Protein AF-A0A954AKR2-F1 (afdb_monomer_lite)

Foldseek 3Di:
DDDLDFAEQDAAWAFQPQFQQAAAQQDRGWGWDFDDDLSQWIFTRQANPPDGDDIDHDFKDKGWRWYHHVVRHIDTWIKIWGDDPSTIIIFGSDWDWDDDPNWIKIKAPRNRNNFRFPALRIWIDTHDARYTYGAAQWDQDVQFIWGWDADRNRPDIDTDGDDAFKEKEFEAEDDPWFWCWWWKAAPVSRHIDIDRHGDMHIDHFGWIATAGGWTDDPPWIWIKHRAPAGTWTGDGHYYTYDYWADDKDKDWDWDQDPNDIDTDLDIWIATPRRITTPPGDDPPCQDKDFDDDPVDPDTPDIDGRDDD

Structure (mmCIF, N/CA/C/O backbone):
data_AF-A0A954AKR2-F1
#
_entry.id   AF-A0A954AKR2-F1
#
loop_
_atom_site.group_PDB
_atom_site.id
_atom_site.type_symbol
_atom_site.label_atom_id
_atom_site.label_alt_id
_atom_site.label_comp_id
_atom_site.label_asym_id
_atom_site.label_entity_id
_atom_site.label_seq_id
_atom_site.pdbx_PDB_ins_code
_atom_site.Cartn_x
_atom_site.Cartn_y
_atom_site.Cartn_z
_atom_site.occupancy
_atom_site.B_iso_or_equiv
_atom_site.auth_seq_id
_atom_site.auth_comp_id
_atom_site.auth_asym_id
_atom_site.auth_atom_id
_atom_site.pdbx_PDB_model_num
ATOM 1 N N . MET A 1 1 ? 23.831 -2.658 0.446 1.00 40.12 1 MET A N 1
ATOM 2 C CA . MET A 1 1 ? 22.513 -2.607 -0.227 1.00 40.12 1 MET A CA 1
ATOM 3 C C . MET A 1 1 ? 21.475 -2.197 0.799 1.00 40.12 1 MET A C 1
ATOM 5 O O . MET A 1 1 ? 21.464 -2.781 1.878 1.00 40.12 1 MET A O 1
ATOM 9 N N . SER A 1 2 ? 20.689 -1.153 0.524 1.00 39.50 2 SER A N 1
ATOM 10 C CA . SER A 1 2 ? 19.657 -0.668 1.444 1.00 39.50 2 SER A CA 1
ATOM 11 C C . SER A 1 2 ? 18.583 -1.737 1.602 1.00 39.50 2 SER A C 1
ATOM 13 O O . SER A 1 2 ? 17.881 -2.072 0.653 1.00 39.50 2 SER A O 1
ATOM 15 N N . ARG A 1 3 ? 18.482 -2.293 2.807 1.00 63.72 3 ARG A N 1
ATOM 16 C CA . ARG A 1 3 ? 17.359 -3.129 3.226 1.00 63.72 3 ARG A CA 1
ATOM 17 C C . ARG A 1 3 ? 16.075 -2.358 2.919 1.00 63.72 3 ARG A C 1
ATOM 19 O O . ARG A 1 3 ? 15.964 -1.220 3.375 1.00 63.72 3 ARG A O 1
ATOM 26 N N . TRP A 1 4 ? 15.151 -2.951 2.161 1.00 80.44 4 TRP A N 1
ATOM 27 C CA . TRP A 1 4 ? 13.795 -2.418 2.029 1.00 80.44 4 TRP A CA 1
ATOM 28 C C . TRP A 1 4 ? 13.267 -2.123 3.436 1.00 80.44 4 TRP A C 1
ATOM 30 O O . TRP A 1 4 ? 13.210 -3.016 4.283 1.00 80.44 4 TRP A O 1
ATOM 40 N N . ASN A 1 5 ? 13.023 -0.849 3.724 1.00 85.88 5 ASN A N 1
ATOM 41 C CA . ASN A 1 5 ? 12.740 -0.352 5.071 1.00 85.88 5 ASN A CA 1
ATOM 42 C C . ASN A 1 5 ? 11.525 0.583 5.103 1.00 85.88 5 ASN A C 1
ATOM 44 O O . ASN A 1 5 ? 11.326 1.290 6.098 1.00 85.88 5 ASN A O 1
ATOM 48 N N . LEU A 1 6 ? 10.749 0.586 4.019 1.00 91.44 6 LEU A N 1
ATOM 49 C CA . LEU A 1 6 ? 9.509 1.332 3.896 1.00 91.44 6 LEU A CA 1
ATOM 50 C C . LEU A 1 6 ? 8.370 0.524 4.514 1.00 91.44 6 LEU A C 1
ATOM 52 O O . LEU A 1 6 ? 8.293 -0.693 4.337 1.00 91.44 6 LEU A O 1
ATOM 56 N N . ALA A 1 7 ? 7.496 1.207 5.245 1.00 92.38 7 ALA A N 1
ATOM 57 C CA . ALA A 1 7 ? 6.227 0.648 5.679 1.00 92.38 7 ALA A CA 1
ATOM 58 C C . ALA A 1 7 ? 5.188 0.941 4.600 1.00 92.38 7 ALA A C 1
ATOM 60 O O . ALA A 1 7 ? 4.943 2.100 4.284 1.00 92.38 7 ALA A O 1
ATOM 61 N N . THR A 1 8 ? 4.595 -0.101 4.040 1.00 94.31 8 THR A N 1
ATOM 62 C CA . THR A 1 8 ? 3.543 -0.014 3.024 1.00 94.31 8 THR A CA 1
ATOM 63 C C . THR A 1 8 ? 2.203 -0.454 3.620 1.00 94.31 8 THR A C 1
ATOM 65 O O . THR A 1 8 ? 2.199 -1.258 4.565 1.00 94.31 8 THR A O 1
ATOM 68 N N . PRO A 1 9 ? 1.066 0.040 3.092 1.00 90.94 9 PRO A N 1
ATOM 69 C CA . PRO A 1 9 ? -0.260 -0.287 3.623 1.00 90.94 9 PRO A CA 1
ATOM 70 C C . PRO A 1 9 ? -0.589 -1.775 3.467 1.00 90.94 9 PRO A C 1
ATOM 72 O O . PRO A 1 9 ? -1.219 -2.370 4.335 1.00 90.94 9 PRO A O 1
ATOM 75 N N . THR A 1 10 ? -0.084 -2.386 2.401 1.00 93.38 10 THR A N 1
ATOM 76 C CA . THR A 1 10 ? -0.075 -3.827 2.167 1.00 93.38 10 THR A CA 1
ATOM 77 C C . THR A 1 10 ? 1.302 -4.248 1.668 1.00 93.38 10 THR A C 1
ATOM 79 O O . THR A 1 10 ? 2.127 -3.406 1.304 1.00 93.38 10 THR A O 1
ATOM 82 N N . GLU A 1 11 ? 1.578 -5.541 1.664 1.00 90.69 11 GLU A N 1
ATOM 83 C CA . GLU A 1 11 ? 2.760 -6.100 1.025 1.00 90.69 11 GLU A CA 1
ATOM 84 C C . GLU A 1 11 ? 2.330 -7.226 0.099 1.00 90.69 11 GLU A C 1
ATOM 86 O O . GLU A 1 11 ? 1.771 -8.227 0.537 1.00 90.69 11 GLU A O 1
ATOM 91 N N . VAL A 1 12 ? 2.571 -7.029 -1.195 1.00 93.19 12 VAL A N 1
ATOM 92 C CA . VAL A 1 12 ? 2.196 -7.985 -2.231 1.00 93.19 12 VAL A CA 1
ATOM 93 C C . VAL A 1 12 ? 3.433 -8.775 -2.620 1.00 93.19 12 VAL A C 1
ATOM 95 O O . VAL A 1 12 ? 4.471 -8.209 -2.964 1.00 93.19 12 VAL A O 1
ATOM 98 N N . TRP A 1 13 ? 3.313 -10.095 -2.524 1.00 94.62 13 TRP A N 1
ATOM 99 C CA . TRP A 1 13 ? 4.284 -11.042 -3.046 1.00 94.62 13 TRP A CA 1
ATOM 100 C C . TRP A 1 13 ? 3.612 -11.834 -4.159 1.00 94.62 13 TRP A C 1
ATOM 102 O O . TRP A 1 13 ? 2.590 -12.481 -3.940 1.00 94.62 13 TRP A O 1
ATOM 112 N N . SER A 1 14 ? 4.190 -11.767 -5.349 1.00 95.75 14 SER A N 1
ATOM 113 C CA . SER A 1 14 ? 3.673 -12.405 -6.553 1.00 95.75 14 SER A CA 1
ATOM 114 C C . SER A 1 14 ? 4.488 -13.653 -6.855 1.00 95.75 14 SER A C 1
ATOM 116 O O . SER A 1 14 ? 5.718 -13.638 -6.776 1.00 95.75 14 SER A O 1
ATOM 118 N N . LYS A 1 15 ? 3.825 -14.756 -7.211 1.00 95.06 15 LYS A N 1
ATOM 119 C CA . LYS A 1 15 ? 4.520 -15.974 -7.643 1.00 95.06 15 LYS A CA 1
ATOM 120 C C . LYS A 1 15 ? 5.333 -15.684 -8.904 1.00 95.06 15 LYS A C 1
ATOM 122 O O . LYS A 1 15 ? 4.845 -15.036 -9.828 1.00 95.06 15 LYS A O 1
ATOM 127 N N . VAL A 1 16 ? 6.554 -16.208 -8.973 1.00 94.19 16 VAL A N 1
ATOM 128 C CA . VAL A 1 16 ? 7.363 -16.144 -10.194 1.00 94.19 16 VAL A CA 1
ATOM 129 C C . VAL A 1 16 ? 6.733 -17.057 -11.253 1.00 94.19 16 VAL A C 1
ATOM 131 O O . VAL A 1 16 ? 6.897 -18.275 -11.227 1.00 94.19 16 VAL A O 1
ATOM 134 N N . GLY A 1 17 ? 5.965 -16.460 -12.167 1.00 86.50 17 GLY A N 1
ATOM 135 C CA . GLY A 1 17 ? 5.209 -17.131 -13.232 1.00 86.50 17 GLY A CA 1
ATOM 136 C C . GLY A 1 17 ? 5.903 -17.097 -14.597 1.00 86.50 17 GLY A C 1
ATOM 137 O O . GLY A 1 17 ? 5.254 -16.824 -15.603 1.00 86.50 17 GLY A O 1
ATOM 138 N N . GLY A 1 18 ? 7.222 -17.308 -14.632 1.00 87.19 18 GLY A N 1
ATOM 139 C CA . GLY A 1 18 ? 8.041 -17.242 -15.852 1.00 87.19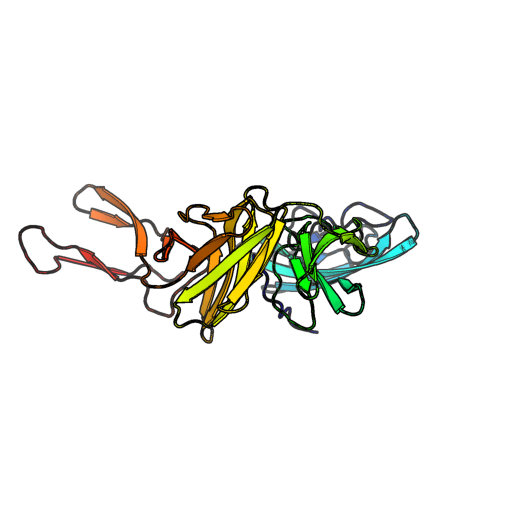 18 GLY A CA 1
ATOM 140 C C . GLY A 1 18 ? 8.701 -15.883 -16.115 1.00 87.19 18 GLY A C 1
ATOM 141 O O . GLY A 1 18 ? 9.485 -15.757 -17.052 1.00 87.19 18 GLY A O 1
ATOM 142 N N . GLY A 1 19 ? 8.426 -14.869 -15.294 1.00 93.75 19 GLY A N 1
ATOM 143 C CA . GLY A 1 19 ? 9.109 -13.581 -15.366 1.00 93.75 19 GLY A CA 1
ATOM 144 C C . GLY A 1 19 ? 8.522 -12.522 -14.443 1.00 93.75 19 GLY A C 1
ATOM 145 O O . GLY A 1 19 ? 7.499 -12.747 -13.796 1.00 93.75 19 GLY A O 1
ATOM 146 N N . ILE A 1 20 ? 9.193 -11.375 -14.401 1.00 96.25 20 ILE A N 1
ATOM 147 C CA . ILE A 1 20 ? 8.774 -10.166 -13.692 1.00 96.25 20 ILE A CA 1
ATOM 148 C C . ILE A 1 20 ? 8.175 -9.211 -14.729 1.00 96.25 20 ILE A C 1
ATOM 150 O O . ILE A 1 20 ? 8.905 -8.829 -15.646 1.00 96.25 20 ILE A O 1
ATOM 154 N N . PRO A 1 21 ? 6.888 -8.837 -14.631 1.00 94.88 21 PRO A N 1
ATOM 155 C CA . PRO A 1 21 ? 6.138 -8.165 -15.692 1.00 94.88 21 PRO A CA 1
ATOM 156 C C . PRO A 1 21 ? 6.439 -6.661 -15.759 1.00 94.88 21 PRO A C 1
ATOM 158 O O . PRO A 1 21 ? 5.534 -5.844 -15.709 1.00 94.88 21 PRO A O 1
ATOM 161 N N . VAL A 1 22 ? 7.715 -6.286 -15.837 1.00 93.81 22 VAL A N 1
ATOM 162 C CA . VAL A 1 22 ? 8.147 -4.897 -16.022 1.00 93.81 22 VAL A CA 1
ATOM 163 C C . VAL A 1 22 ? 8.437 -4.684 -17.509 1.00 93.81 22 VAL A C 1
ATOM 165 O O . VAL A 1 22 ? 9.369 -5.311 -18.016 1.00 93.81 22 VAL A O 1
ATOM 168 N N . PRO A 1 23 ? 7.695 -3.812 -18.218 1.00 92.62 23 PRO A N 1
ATOM 169 C CA . PRO A 1 23 ? 7.919 -3.566 -19.640 1.00 92.62 23 PRO A CA 1
ATOM 170 C C . PRO A 1 23 ? 9.290 -2.945 -19.943 1.00 92.62 23 PRO A C 1
ATOM 172 O O . PRO A 1 23 ? 9.766 -2.062 -19.228 1.00 92.62 23 PRO A O 1
ATOM 175 N N . HIS A 1 24 ? 9.899 -3.362 -21.052 1.00 93.19 24 HIS A N 1
ATOM 176 C CA . HIS A 1 24 ? 11.167 -2.834 -21.560 1.00 93.19 24 HIS A CA 1
ATOM 177 C C . HIS A 1 24 ? 11.206 -2.866 -23.104 1.00 93.19 24 HIS A C 1
ATOM 179 O O . HIS A 1 24 ? 10.238 -3.213 -23.778 1.00 93.19 24 HIS A O 1
ATOM 185 N N . GLU A 1 25 ? 12.317 -2.439 -23.698 1.00 93.19 25 GLU A N 1
ATOM 186 C CA . GLU A 1 25 ? 12.515 -2.284 -25.144 1.00 93.19 25 GLU A CA 1
ATOM 187 C C . GLU A 1 25 ? 12.323 -3.611 -25.888 1.00 93.19 25 GLU A C 1
ATOM 189 O O . GLU A 1 25 ? 11.717 -3.654 -26.958 1.00 93.19 25 GLU A O 1
ATOM 194 N N . LYS A 1 26 ? 12.808 -4.699 -25.284 1.00 91.62 26 LYS A N 1
ATOM 195 C CA . LYS A 1 26 ? 12.864 -6.039 -25.875 1.00 91.62 26 LYS A CA 1
ATOM 196 C C . LYS A 1 26 ? 11.678 -6.940 -25.495 1.00 91.62 26 LYS A C 1
ATOM 198 O O . LYS A 1 26 ? 11.581 -8.045 -26.019 1.00 91.62 26 LYS A O 1
ATOM 203 N N . GLY A 1 27 ? 10.774 -6.503 -24.611 1.00 92.62 27 GLY A N 1
ATOM 204 C CA . GLY A 1 27 ? 9.727 -7.375 -24.074 1.00 92.62 27 GLY A CA 1
ATOM 205 C C . GLY A 1 27 ? 8.798 -6.726 -23.046 1.00 92.62 27 GLY A C 1
ATOM 206 O O . GLY A 1 27 ? 8.891 -5.540 -22.737 1.00 92.62 27 GLY A O 1
ATOM 207 N N . ASP A 1 28 ? 7.858 -7.520 -22.536 1.00 93.12 28 ASP A N 1
ATOM 208 C CA . ASP A 1 28 ? 6.907 -7.128 -21.486 1.00 93.12 28 ASP A CA 1
ATOM 209 C C . ASP A 1 28 ? 7.310 -7.636 -20.090 1.00 93.12 28 ASP A C 1
ATOM 211 O O . ASP A 1 28 ? 6.607 -7.373 -19.114 1.00 93.12 28 ASP A O 1
ATOM 215 N N . ARG A 1 29 ? 8.411 -8.394 -19.996 1.00 95.69 29 ARG A N 1
ATOM 216 C CA . ARG A 1 29 ? 8.871 -9.028 -18.763 1.00 95.69 29 ARG A CA 1
ATOM 217 C C . ARG A 1 29 ? 10.351 -9.381 -18.808 1.00 95.69 29 ARG A C 1
ATOM 219 O O . ARG A 1 29 ? 10.860 -9.816 -19.834 1.00 95.69 29 ARG A O 1
ATOM 226 N N . PHE A 1 30 ? 10.970 -9.364 -17.636 1.00 97.12 30 PHE A N 1
ATOM 227 C CA . PHE A 1 30 ? 12.286 -9.950 -17.400 1.00 97.12 30 PHE A CA 1
ATOM 228 C C . PHE A 1 30 ? 12.120 -11.427 -17.053 1.00 97.12 30 PHE A C 1
ATOM 230 O O . PHE A 1 30 ? 11.376 -11.757 -16.123 1.00 97.12 30 PHE A O 1
ATOM 237 N N . LEU A 1 31 ? 12.769 -12.327 -17.793 1.00 97.31 31 LEU A N 1
ATOM 238 C CA . LEU A 1 31 ? 12.625 -13.764 -17.559 1.00 97.31 31 LEU A CA 1
ATOM 239 C C . LEU A 1 31 ? 13.111 -14.151 -16.161 1.00 97.31 31 LEU A C 1
ATOM 241 O O . LEU A 1 31 ? 14.154 -13.709 -15.683 1.00 97.31 31 LEU A O 1
ATOM 245 N N . ALA A 1 32 ? 12.344 -15.007 -15.494 1.00 96.75 32 ALA A N 1
ATOM 246 C CA . ALA A 1 32 ? 12.728 -15.556 -14.206 1.00 96.75 32 ALA A CA 1
ATOM 247 C C . ALA A 1 32 ? 12.134 -16.949 -14.041 1.00 96.75 32 ALA A C 1
ATOM 249 O O . ALA A 1 32 ? 10.924 -17.140 -14.193 1.00 96.75 32 ALA A O 1
ATOM 250 N N . HIS A 1 33 ? 12.974 -17.924 -13.706 1.00 94.62 33 HIS A N 1
ATOM 251 C CA . HIS A 1 33 ? 12.522 -19.293 -13.502 1.00 94.62 33 HIS A CA 1
ATOM 252 C C . HIS A 1 33 ? 13.343 -20.017 -12.428 1.00 94.62 33 HIS A C 1
ATOM 254 O O . HIS A 1 33 ? 14.540 -19.754 -12.263 1.00 94.62 33 HIS A O 1
ATOM 260 N N . PRO A 1 34 ? 12.716 -20.939 -11.676 1.00 92.94 34 PRO A N 1
ATOM 261 C CA . PRO A 1 34 ? 13.450 -21.837 -10.800 1.00 92.94 34 PRO A CA 1
ATOM 262 C C . PRO A 1 34 ? 14.433 -22.705 -11.599 1.00 92.94 34 PRO A C 1
ATOM 264 O O . PRO A 1 34 ? 14.163 -23.073 -12.743 1.00 92.94 34 PRO A O 1
ATOM 267 N N . ASP A 1 35 ? 15.562 -23.043 -10.984 1.00 90.25 35 ASP A N 1
ATOM 268 C CA . ASP A 1 35 ? 16.576 -23.937 -11.545 1.00 90.25 35 ASP A CA 1
ATOM 269 C C . ASP A 1 35 ? 17.248 -24.787 -10.448 1.00 90.25 35 ASP A C 1
ATOM 271 O O . ASP A 1 35 ? 17.219 -24.461 -9.252 1.00 90.25 35 ASP A O 1
ATOM 275 N N . GLY A 1 36 ? 17.881 -25.883 -10.867 1.00 83.62 36 GLY A N 1
ATOM 276 C CA . GLY A 1 36 ? 18.496 -26.893 -10.011 1.00 83.62 36 GLY A CA 1
ATOM 277 C C . GLY A 1 36 ? 17.497 -27.896 -9.415 1.00 83.62 36 GLY A C 1
ATOM 278 O O . GLY A 1 36 ? 16.284 -27.764 -9.603 1.00 83.62 36 GLY A O 1
ATOM 279 N N . PRO A 1 37 ? 17.995 -28.910 -8.677 1.00 77.88 37 PRO A N 1
ATOM 280 C CA . PRO A 1 37 ? 17.145 -29.881 -7.989 1.00 77.88 37 PRO A CA 1
ATOM 281 C C . PRO A 1 37 ? 16.137 -29.162 -7.088 1.00 77.88 37 PRO A C 1
ATOM 283 O O . PRO A 1 37 ? 16.525 -28.267 -6.342 1.00 77.88 37 PRO A O 1
ATOM 286 N N . ASP A 1 38 ? 14.854 -29.507 -7.193 1.00 77.50 38 ASP A N 1
ATOM 287 C CA . ASP A 1 38 ? 13.755 -28.926 -6.403 1.00 77.50 38 ASP A CA 1
ATOM 288 C C . ASP A 1 38 ? 13.648 -27.382 -6.451 1.00 77.50 38 ASP A C 1
ATOM 290 O O . ASP A 1 38 ? 13.174 -26.746 -5.502 1.00 77.50 38 ASP A O 1
ATOM 294 N N . GLY A 1 39 ? 14.128 -26.744 -7.529 1.00 80.81 39 GLY A N 1
ATOM 295 C CA . GLY A 1 39 ? 14.043 -25.287 -7.699 1.00 80.81 39 GLY A CA 1
ATOM 296 C C . GLY A 1 39 ? 14.767 -24.513 -6.591 1.00 80.81 39 GLY A C 1
ATOM 297 O O . GLY A 1 39 ? 14.276 -23.497 -6.084 1.00 80.81 39 GLY A O 1
ATOM 298 N N . ILE A 1 40 ? 15.912 -25.020 -6.123 1.00 86.25 40 ILE A N 1
ATOM 299 C CA . ILE A 1 40 ? 16.695 -24.388 -5.046 1.00 86.25 40 ILE A CA 1
ATOM 300 C C . ILE A 1 40 ? 17.313 -23.042 -5.440 1.00 86.25 40 ILE A C 1
ATOM 302 O O . ILE A 1 40 ? 17.697 -22.272 -4.557 1.00 86.25 40 ILE A O 1
ATOM 306 N N . PHE A 1 41 ? 17.407 -22.749 -6.735 1.00 91.75 41 PHE A N 1
ATOM 307 C CA . PHE A 1 41 ? 17.880 -21.474 -7.251 1.00 91.75 41 PHE A CA 1
ATOM 308 C C . PHE A 1 41 ? 16.796 -20.796 -8.074 1.00 91.75 41 PHE A C 1
ATOM 310 O O . PHE A 1 41 ? 15.930 -21.464 -8.632 1.00 91.75 41 PHE A O 1
ATOM 317 N N . LEU A 1 42 ? 16.886 -19.475 -8.175 1.00 95.62 42 LEU A N 1
ATOM 318 C CA . LEU A 1 42 ? 16.116 -18.702 -9.138 1.00 95.62 42 LEU A CA 1
ATOM 319 C C . LEU A 1 42 ? 17.084 -18.036 -10.113 1.00 95.62 42 LEU A C 1
ATOM 321 O O . LEU A 1 42 ? 17.977 -17.298 -9.689 1.00 95.62 42 LEU A O 1
ATOM 325 N N . MET A 1 43 ? 16.906 -18.323 -11.397 1.00 96.75 43 MET A N 1
ATOM 326 C CA . MET A 1 43 ? 17.617 -17.667 -12.485 1.00 96.75 43 MET A CA 1
ATOM 327 C C . MET A 1 43 ? 16.803 -16.461 -12.943 1.00 96.75 43 MET A C 1
ATOM 329 O O . MET A 1 43 ? 15.580 -16.558 -13.033 1.00 96.75 43 MET A O 1
ATOM 333 N N . VAL A 1 44 ? 17.463 -15.328 -13.173 1.00 97.31 44 VAL A N 1
ATOM 334 C CA . VAL A 1 44 ? 16.811 -14.059 -13.529 1.00 97.31 44 VAL A CA 1
ATOM 335 C C . VAL A 1 44 ? 17.596 -13.397 -14.654 1.00 97.31 44 VAL A C 1
ATOM 337 O O . VAL A 1 44 ? 18.808 -13.245 -14.527 1.00 97.31 44 VAL A O 1
ATOM 340 N N . ASP A 1 45 ? 16.897 -13.012 -15.713 1.00 97.25 45 ASP A N 1
ATOM 341 C CA . ASP A 1 45 ? 17.344 -12.089 -16.754 1.00 97.25 45 ASP A CA 1
ATOM 342 C C . ASP A 1 45 ? 17.281 -10.666 -16.185 1.00 97.25 45 ASP A C 1
ATOM 344 O O . ASP A 1 45 ? 16.225 -10.197 -15.755 1.00 97.25 45 ASP A O 1
ATOM 348 N N . ARG A 1 46 ? 18.425 -9.989 -16.096 1.00 96.62 46 ARG A N 1
ATOM 349 C CA . ARG A 1 46 ? 18.505 -8.641 -15.532 1.00 96.62 46 ARG A CA 1
ATOM 350 C C . ARG A 1 46 ? 18.410 -7.532 -16.552 1.00 96.62 46 ARG A C 1
ATOM 352 O O . ARG A 1 46 ? 18.211 -6.401 -16.111 1.00 96.62 46 ARG A O 1
ATOM 359 N N . ASP A 1 47 ? 18.600 -7.786 -17.837 1.00 95.75 47 ASP A N 1
ATOM 360 C CA . ASP A 1 47 ? 18.660 -6.721 -18.843 1.00 95.75 47 ASP A CA 1
ATOM 361 C C . ASP A 1 47 ? 17.594 -6.812 -19.940 1.00 95.75 47 ASP A C 1
ATOM 363 O O . ASP A 1 47 ? 17.428 -5.893 -20.758 1.00 95.75 47 ASP A O 1
ATOM 367 N N . GLY A 1 48 ? 16.764 -7.844 -19.846 1.00 94.62 48 GLY A N 1
ATOM 368 C CA . GLY A 1 48 ? 15.638 -8.095 -20.716 1.00 94.62 48 GLY A CA 1
ATOM 369 C C . GLY A 1 48 ? 16.071 -8.654 -22.066 1.00 94.62 48 GLY A C 1
ATOM 370 O O . GLY A 1 48 ? 15.331 -8.490 -23.035 1.00 94.62 48 GLY A O 1
ATOM 371 N N . ASP A 1 49 ? 17.282 -9.201 -22.206 1.00 94.38 49 ASP A N 1
ATOM 372 C CA . ASP A 1 49 ? 17.765 -9.758 -23.471 1.00 94.38 49 ASP A CA 1
ATOM 373 C C . ASP A 1 49 ? 17.249 -11.170 -23.782 1.00 94.38 49 ASP A C 1
ATOM 375 O O . ASP A 1 49 ? 17.399 -11.625 -24.918 1.00 94.38 49 ASP A O 1
ATOM 379 N N . GLY A 1 50 ? 16.547 -11.796 -22.833 1.00 93.75 50 GLY A N 1
ATOM 380 C CA . GLY A 1 50 ? 16.005 -13.145 -22.962 1.00 93.75 50 GLY A CA 1
ATOM 381 C C . GLY A 1 50 ? 16.940 -14.241 -22.449 1.00 93.75 50 GLY A C 1
ATOM 382 O O . GLY A 1 50 ? 16.527 -15.402 -22.414 1.00 93.75 50 GLY A O 1
ATOM 383 N N . ASP A 1 51 ? 18.145 -13.893 -21.998 1.00 94.50 51 ASP A N 1
ATOM 384 C CA . ASP A 1 51 ? 19.089 -14.801 -21.365 1.00 94.50 51 ASP A CA 1
ATOM 385 C C . ASP A 1 51 ? 19.181 -14.520 -19.856 1.00 94.50 51 ASP A C 1
ATOM 387 O O . ASP A 1 51 ? 19.241 -13.390 -19.376 1.00 94.50 51 ASP A O 1
ATOM 391 N N . VAL A 1 52 ? 19.188 -15.583 -19.049 1.00 94.75 52 VAL A N 1
ATOM 392 C CA . VAL A 1 52 ? 19.314 -15.438 -17.593 1.00 94.75 52 VAL A CA 1
ATOM 393 C C . VAL A 1 52 ? 20.773 -15.201 -17.191 1.00 94.75 52 VAL A C 1
ATOM 395 O O . VAL A 1 52 ? 21.640 -16.049 -17.399 1.00 94.75 52 VAL A O 1
ATOM 398 N N . ASP A 1 53 ? 21.047 -14.072 -16.540 1.00 92.81 53 ASP A N 1
ATOM 399 C CA . ASP A 1 53 ? 22.403 -13.614 -16.196 1.00 92.81 53 ASP A CA 1
ATOM 400 C C . ASP A 1 53 ? 22.627 -13.463 -14.674 1.00 92.81 53 ASP A C 1
ATOM 402 O O . ASP A 1 53 ? 23.715 -13.109 -14.200 1.00 92.81 53 ASP A O 1
ATOM 406 N N . SER A 1 54 ? 21.600 -13.756 -13.870 1.00 94.00 54 SER A N 1
ATOM 407 C CA . SER A 1 54 ? 21.652 -13.738 -12.411 1.00 94.00 54 SER A CA 1
ATOM 408 C C . SER A 1 54 ? 21.160 -15.025 -11.781 1.00 94.00 54 SER A C 1
ATOM 410 O O . SER A 1 54 ? 20.279 -15.704 -12.297 1.00 94.00 54 SER A O 1
ATOM 412 N N . LYS A 1 55 ? 21.698 -15.319 -10.595 1.00 95.25 55 LYS A N 1
ATOM 413 C CA . LYS A 1 55 ? 21.336 -16.484 -9.791 1.00 95.25 55 LYS A CA 1
ATOM 414 C C . LYS A 1 55 ? 21.089 -16.082 -8.344 1.00 95.25 55 LYS A C 1
ATOM 416 O O . LYS A 1 55 ? 22.029 -15.752 -7.617 1.00 95.25 55 LYS A O 1
ATOM 421 N N . VAL A 1 56 ? 19.842 -16.184 -7.900 1.00 93.88 56 VAL A N 1
ATOM 422 C CA . VAL A 1 56 ? 19.450 -16.033 -6.495 1.00 93.88 56 VAL A CA 1
ATOM 423 C C . VAL A 1 56 ? 19.537 -17.396 -5.805 1.00 93.88 56 VAL A C 1
ATOM 425 O O . VAL A 1 56 ? 19.073 -18.408 -6.331 1.00 93.88 56 VAL A O 1
ATOM 428 N N . LYS A 1 57 ? 20.172 -17.439 -4.628 1.00 90.38 57 LYS A N 1
ATOM 429 C CA . LYS A 1 57 ? 20.393 -18.663 -3.841 1.00 90.38 57 LYS A CA 1
ATOM 430 C C . LYS A 1 57 ? 19.807 -18.519 -2.438 1.00 90.38 57 LYS A C 1
ATOM 432 O O . LYS A 1 57 ? 19.761 -17.419 -1.897 1.00 90.38 57 LYS A O 1
ATOM 437 N N . GLY A 1 58 ? 19.462 -19.642 -1.813 1.00 87.06 58 GLY A N 1
ATOM 438 C CA . GLY A 1 58 ? 18.990 -19.675 -0.427 1.00 87.06 58 GLY A CA 1
ATOM 439 C C . GLY A 1 58 ? 17.497 -19.372 -0.314 1.00 87.06 58 GLY A C 1
ATOM 440 O O . GLY A 1 58 ? 16.709 -19.845 -1.123 1.00 87.06 58 GLY A O 1
ATOM 441 N N . VAL A 1 59 ? 17.107 -18.613 0.712 1.00 87.94 59 VAL A N 1
ATOM 442 C CA . VAL A 1 59 ? 15.692 -18.335 1.038 1.00 87.94 59 VAL A CA 1
ATOM 443 C C . VAL A 1 59 ? 15.156 -17.038 0.424 1.00 87.94 59 VAL A C 1
ATOM 445 O O . VAL A 1 59 ? 13.991 -16.703 0.622 1.00 87.94 59 VAL A O 1
ATOM 448 N N . GLY A 1 60 ? 15.993 -16.289 -0.295 1.00 92.25 60 GLY A N 1
ATOM 449 C CA . GLY A 1 60 ? 15.630 -15.000 -0.873 1.00 92.25 60 GLY A CA 1
ATOM 450 C C . GLY A 1 60 ? 16.831 -14.221 -1.396 1.00 92.25 60 GLY A C 1
ATOM 451 O O . GLY A 1 60 ? 17.980 -14.628 -1.228 1.00 92.25 60 GLY A O 1
ATOM 452 N N . GLY A 1 61 ? 16.566 -13.078 -2.017 1.00 93.06 61 GLY A N 1
ATOM 453 C CA . GLY A 1 61 ? 17.611 -12.208 -2.545 1.00 93.06 61 GLY A CA 1
ATOM 454 C C . GLY A 1 61 ? 17.069 -10.925 -3.147 1.00 93.06 61 GLY A C 1
ATOM 455 O O . GLY A 1 61 ? 15.878 -10.639 -3.069 1.00 93.06 61 GLY A O 1
ATOM 456 N N . PHE A 1 62 ? 17.963 -10.144 -3.737 1.00 93.88 62 PHE A N 1
ATOM 457 C CA . PHE A 1 62 ? 17.637 -8.903 -4.423 1.00 93.88 62 PHE A CA 1
ATOM 458 C C . PHE A 1 62 ? 18.331 -8.885 -5.780 1.00 93.88 62 PHE A C 1
ATOM 460 O O . PHE A 1 62 ? 19.500 -9.264 -5.876 1.00 93.88 62 PHE A O 1
ATOM 467 N N . VAL A 1 63 ? 17.624 -8.413 -6.801 1.00 95.31 63 VAL A N 1
ATOM 468 C CA . VAL A 1 63 ? 18.147 -8.240 -8.155 1.00 95.31 63 VAL A CA 1
ATOM 469 C C . VAL A 1 63 ? 17.729 -6.867 -8.668 1.00 95.31 63 VAL A C 1
ATOM 471 O O . VAL A 1 63 ? 16.590 -6.451 -8.483 1.00 95.31 63 VAL A O 1
ATOM 474 N N . ALA A 1 64 ? 18.658 -6.159 -9.308 1.00 95.31 64 ALA A N 1
ATOM 475 C CA . ALA A 1 64 ? 18.354 -4.938 -10.042 1.00 95.31 64 ALA A CA 1
ATOM 476 C C . ALA A 1 64 ? 18.240 -5.261 -11.535 1.00 95.31 64 ALA A C 1
ATOM 478 O O . ALA A 1 64 ? 19.222 -5.694 -12.142 1.00 95.31 64 ALA A O 1
ATOM 479 N N . LEU A 1 65 ? 17.055 -5.022 -12.083 1.00 95.88 65 LEU A N 1
ATOM 480 C CA . LEU A 1 65 ? 16.724 -5.086 -13.497 1.00 95.88 65 LEU A CA 1
ATOM 481 C C . LEU A 1 65 ? 17.095 -3.752 -14.153 1.00 95.88 65 LEU A C 1
ATOM 483 O O . LEU A 1 65 ? 16.856 -2.681 -13.579 1.00 95.88 65 LEU A O 1
ATOM 487 N N . ARG A 1 66 ? 17.739 -3.813 -15.316 1.00 95.31 66 ARG A N 1
ATOM 488 C CA . ARG A 1 66 ? 18.284 -2.665 -16.039 1.00 95.31 66 ARG A CA 1
ATOM 489 C C . ARG A 1 66 ? 18.091 -2.833 -17.529 1.00 95.31 66 ARG A C 1
ATOM 491 O O . ARG A 1 66 ? 18.784 -3.628 -18.139 1.00 95.31 66 ARG A O 1
ATOM 498 N N . SER A 1 67 ? 17.218 -2.043 -18.125 1.00 95.00 67 SER A N 1
ATOM 499 C CA . SER A 1 67 ? 17.002 -2.087 -19.570 1.00 95.00 67 SER A CA 1
ATOM 500 C C . SER A 1 67 ? 16.708 -0.685 -20.092 1.00 95.00 67 SER A C 1
ATOM 502 O O . SER A 1 67 ? 16.980 0.309 -19.413 1.00 95.00 67 SER A O 1
ATOM 504 N N . LYS A 1 68 ? 16.147 -0.596 -21.292 1.00 93.81 68 LYS A N 1
ATOM 505 C CA . LYS A 1 68 ? 15.549 0.630 -21.817 1.00 93.81 68 LYS A CA 1
ATOM 506 C C . LYS A 1 68 ? 14.055 0.437 -22.017 1.00 93.81 68 LYS A C 1
ATOM 508 O O . LYS A 1 68 ? 13.597 -0.692 -22.120 1.00 93.81 68 LYS A O 1
ATOM 513 N N . THR A 1 69 ? 13.280 1.512 -22.049 1.00 89.12 69 THR A N 1
ATOM 514 C CA . THR A 1 69 ? 11.909 1.492 -22.566 1.00 89.12 69 THR A CA 1
ATOM 515 C C . THR A 1 69 ? 11.944 1.482 -24.095 1.00 89.12 69 THR A C 1
ATOM 517 O O . THR A 1 69 ? 12.986 1.729 -24.701 1.00 89.12 69 THR A O 1
ATOM 520 N N . LYS A 1 70 ? 10.792 1.262 -24.740 1.00 86.81 70 LYS A N 1
ATOM 521 C CA . LYS A 1 70 ? 10.662 1.371 -26.208 1.00 86.81 70 LYS A CA 1
ATOM 522 C C . LYS A 1 70 ? 11.049 2.752 -26.754 1.00 86.81 70 LYS A C 1
ATOM 524 O O . LYS A 1 70 ? 11.492 2.849 -27.890 1.00 86.81 70 LYS A O 1
ATOM 529 N N . ASP A 1 71 ? 10.941 3.789 -25.925 1.00 87.38 71 ASP A N 1
ATOM 530 C CA . ASP A 1 71 ? 11.335 5.162 -26.258 1.00 87.38 71 ASP A CA 1
ATOM 531 C C . ASP A 1 71 ? 12.797 5.476 -25.871 1.00 87.38 71 ASP A C 1
ATOM 533 O O . ASP A 1 71 ? 13.228 6.627 -25.907 1.00 87.38 71 ASP A O 1
ATOM 537 N N . GLY A 1 72 ? 13.572 4.468 -25.455 1.00 89.38 72 GLY A N 1
ATOM 538 C CA . GLY A 1 72 ? 15.000 4.583 -25.148 1.00 89.38 72 GLY A CA 1
ATOM 539 C C . GLY A 1 72 ? 15.346 5.137 -23.760 1.00 89.38 72 GLY A C 1
ATOM 540 O O . GLY A 1 72 ? 16.538 5.276 -23.450 1.00 89.38 72 GLY A O 1
ATOM 541 N N . LYS A 1 73 ? 14.345 5.430 -22.912 1.00 88.69 73 LYS A N 1
ATOM 542 C CA . LYS A 1 73 ? 14.555 5.849 -21.511 1.00 88.69 73 LYS A CA 1
ATOM 543 C C . LYS A 1 73 ? 15.118 4.685 -20.694 1.00 88.69 73 LYS A C 1
ATOM 545 O O . LYS A 1 73 ? 14.752 3.543 -20.935 1.00 88.69 73 LYS A O 1
ATOM 550 N N . ASP A 1 74 ? 15.966 4.955 -19.708 1.00 90.81 74 ASP A N 1
ATOM 551 C CA . ASP A 1 74 ? 16.517 3.894 -18.857 1.00 90.81 74 ASP A CA 1
ATOM 552 C C . ASP A 1 74 ? 15.452 3.325 -17.902 1.00 90.81 74 ASP A C 1
ATOM 554 O O . ASP A 1 74 ? 14.748 4.067 -17.217 1.00 90.81 74 ASP A O 1
ATOM 558 N N . VAL A 1 75 ? 15.369 1.996 -17.823 1.00 90.38 75 VAL A N 1
ATOM 559 C CA . VAL A 1 75 ? 14.552 1.250 -16.856 1.00 90.38 75 VAL A CA 1
ATOM 560 C C . VAL A 1 75 ? 15.468 0.745 -15.758 1.00 90.38 75 VAL A C 1
ATOM 562 O O . VAL A 1 75 ? 16.382 -0.028 -16.027 1.00 90.38 75 VAL A O 1
ATOM 565 N N . HIS A 1 76 ? 15.235 1.175 -14.520 1.00 92.50 76 HIS A N 1
ATOM 566 C CA . HIS A 1 76 ? 15.974 0.725 -13.341 1.00 92.50 76 HIS A CA 1
ATOM 567 C C . HIS A 1 76 ? 14.980 0.224 -12.298 1.00 92.50 76 HIS A C 1
ATOM 569 O O . HIS A 1 76 ? 14.320 1.024 -11.637 1.00 92.50 76 HIS A O 1
ATOM 575 N N . TYR A 1 77 ? 14.887 -1.096 -12.141 1.00 94.38 77 TYR A N 1
ATOM 576 C CA . TYR A 1 77 ? 13.852 -1.715 -11.321 1.00 94.38 77 TYR A CA 1
ATOM 577 C C . TYR A 1 77 ? 14.422 -2.800 -10.405 1.00 94.38 77 TYR A C 1
ATOM 579 O O . TYR A 1 77 ? 14.935 -3.827 -10.826 1.00 94.38 77 TYR A O 1
ATOM 587 N N . GLY A 1 78 ? 14.370 -2.557 -9.109 1.00 94.81 78 GLY A N 1
ATOM 588 C CA . GLY A 1 78 ? 14.825 -3.453 -8.056 1.00 94.81 78 GLY A CA 1
ATOM 589 C C . GLY A 1 78 ? 13.716 -4.392 -7.609 1.00 94.81 78 GLY A C 1
ATOM 590 O O . GLY A 1 78 ? 12.642 -3.941 -7.220 1.00 94.81 78 GLY A O 1
ATOM 591 N N . VAL A 1 79 ? 14.024 -5.682 -7.578 1.00 95.44 79 VAL A N 1
ATOM 592 C CA . VAL A 1 79 ? 13.123 -6.763 -7.179 1.00 95.44 79 VAL A CA 1
ATOM 593 C C . VAL A 1 79 ? 13.723 -7.493 -5.990 1.00 95.44 79 VAL A C 1
ATOM 595 O O . VAL A 1 79 ? 14.923 -7.781 -5.959 1.00 95.44 79 VAL A O 1
ATOM 598 N N . ARG A 1 80 ? 12.889 -7.815 -5.005 1.00 95.38 80 ARG A N 1
ATOM 599 C CA . ARG A 1 80 ? 13.246 -8.716 -3.907 1.00 95.38 80 ARG A CA 1
ATOM 600 C C . ARG A 1 80 ? 12.516 -10.038 -4.072 1.00 95.38 80 ARG A C 1
ATOM 602 O O . ARG A 1 80 ? 11.358 -10.062 -4.463 1.00 95.38 80 ARG A O 1
ATOM 609 N N . PHE A 1 81 ? 13.200 -11.121 -3.737 1.00 95.56 81 PHE A N 1
ATOM 610 C CA . PHE A 1 81 ? 12.716 -12.487 -3.871 1.00 95.56 81 PHE A CA 1
ATOM 611 C C . PHE A 1 81 ? 12.699 -13.185 -2.523 1.00 95.56 81 PHE A C 1
ATOM 613 O O . PHE A 1 81 ? 13.575 -12.944 -1.685 1.00 95.56 81 PHE A O 1
ATOM 620 N N . ARG A 1 82 ? 11.751 -14.104 -2.349 1.00 94.38 82 ARG A N 1
ATOM 621 C CA . ARG A 1 82 ? 11.718 -15.041 -1.225 1.00 94.38 82 ARG A CA 1
ATOM 622 C C . ARG A 1 82 ? 11.269 -16.421 -1.683 1.00 94.38 82 ARG A C 1
ATOM 624 O O . ARG A 1 82 ? 10.589 -16.554 -2.699 1.00 94.38 82 ARG A O 1
ATOM 631 N N . LYS A 1 83 ? 11.622 -17.433 -0.897 1.00 91.75 83 LYS A N 1
ATOM 632 C CA . LYS A 1 83 ? 11.091 -18.785 -1.050 1.00 91.75 83 LYS A CA 1
ATOM 633 C C . LYS A 1 83 ? 9.845 -18.952 -0.173 1.00 91.75 83 LYS A C 1
ATOM 635 O O . LYS A 1 83 ? 9.906 -18.693 1.028 1.00 91.75 83 LYS A O 1
ATOM 640 N N . ALA A 1 84 ? 8.737 -19.376 -0.774 1.00 89.12 84 ALA A N 1
ATOM 641 C CA . ALA A 1 84 ? 7.462 -19.658 -0.121 1.00 89.12 84 ALA A CA 1
ATOM 642 C C . ALA A 1 84 ? 7.116 -21.139 -0.344 1.00 89.12 84 ALA A C 1
ATOM 644 O O . ALA A 1 84 ? 6.561 -21.534 -1.368 1.00 89.12 84 ALA A O 1
ATOM 645 N N . GLY A 1 85 ? 7.531 -21.995 0.594 1.00 86.19 85 GLY A N 1
ATOM 646 C CA . GLY A 1 85 ? 7.475 -23.446 0.401 1.00 86.19 85 GLY A CA 1
ATOM 647 C C . GLY A 1 85 ? 8.390 -23.896 -0.745 1.00 86.19 85 GLY A C 1
ATOM 648 O O . GLY A 1 85 ? 9.601 -23.666 -0.704 1.00 86.19 85 GLY A O 1
ATOM 649 N N . SER A 1 86 ? 7.822 -24.548 -1.762 1.00 85.31 86 SER A N 1
ATOM 650 C CA . SER A 1 86 ? 8.539 -24.944 -2.985 1.00 85.31 86 SER A CA 1
ATOM 651 C C . SER A 1 86 ? 8.596 -23.843 -4.047 1.00 85.31 86 SER A C 1
ATOM 653 O O . SER A 1 86 ? 9.382 -23.956 -4.984 1.00 85.31 86 SER A O 1
ATOM 655 N N . ASP A 1 87 ? 7.785 -22.794 -3.913 1.00 91.25 87 ASP A N 1
ATOM 656 C CA . ASP A 1 87 ? 7.658 -21.737 -4.911 1.00 91.25 87 ASP A CA 1
ATOM 657 C C . ASP A 1 87 ? 8.582 -20.547 -4.612 1.00 91.25 87 ASP A C 1
ATOM 659 O O . ASP A 1 87 ? 8.958 -20.275 -3.467 1.00 91.25 87 ASP A O 1
ATOM 663 N N . TRP A 1 88 ? 8.932 -19.815 -5.669 1.00 94.94 88 TRP A N 1
ATOM 664 C CA . TRP A 1 88 ? 9.566 -18.505 -5.570 1.00 94.94 88 TRP A CA 1
ATOM 665 C C . TRP A 1 88 ? 8.521 -17.409 -5.731 1.00 94.94 88 TRP A C 1
ATOM 667 O O . TRP A 1 88 ? 7.677 -17.464 -6.628 1.00 94.94 88 TRP A O 1
ATOM 677 N N . GLU A 1 89 ? 8.627 -16.389 -4.890 1.00 96.38 89 GLU A N 1
ATOM 678 C CA . GLU A 1 89 ? 7.827 -15.175 -4.971 1.00 96.38 89 GLU A CA 1
ATOM 679 C C . GLU A 1 89 ? 8.731 -13.954 -5.094 1.00 96.38 89 GLU A C 1
ATOM 681 O O . GLU A 1 89 ? 9.879 -13.956 -4.632 1.00 96.38 89 GLU A O 1
ATOM 686 N N . TYR A 1 90 ? 8.194 -12.894 -5.685 1.00 96.12 90 TYR A N 1
ATOM 687 C CA . TYR A 1 90 ? 8.854 -11.612 -5.832 1.00 96.12 90 TYR A CA 1
ATOM 688 C C . TYR A 1 90 ? 7.974 -10.472 -5.324 1.00 96.12 90 TYR A C 1
ATOM 690 O O . TYR A 1 90 ? 6.753 -10.580 -5.285 1.00 96.12 90 TYR A O 1
ATOM 698 N N . ALA A 1 91 ? 8.612 -9.374 -4.948 1.00 95.50 91 ALA A N 1
ATOM 699 C CA . ALA A 1 91 ? 7.960 -8.111 -4.650 1.00 95.50 91 ALA A CA 1
ATOM 700 C C . ALA A 1 91 ? 8.834 -6.963 -5.159 1.00 95.50 91 ALA A C 1
ATOM 702 O O . ALA A 1 91 ? 10.061 -7.099 -5.277 1.00 95.50 91 ALA A O 1
ATOM 703 N N . CYS A 1 92 ? 8.219 -5.812 -5.408 1.00 93.56 92 CYS A N 1
ATOM 704 C CA . CYS A 1 92 ? 8.962 -4.599 -5.704 1.00 93.56 92 CYS A CA 1
ATOM 705 C C . CYS A 1 92 ? 9.905 -4.237 -4.545 1.00 93.56 92 CYS A C 1
ATOM 707 O O . CYS A 1 92 ? 9.636 -4.469 -3.357 1.00 93.56 92 CYS A O 1
ATOM 709 N N . SER A 1 93 ? 11.059 -3.693 -4.914 1.00 92.38 93 SER A N 1
ATOM 710 C CA . SER A 1 93 ? 12.044 -3.114 -4.008 1.00 92.38 93 SER A CA 1
ATOM 711 C C . SER A 1 93 ? 12.595 -1.790 -4.557 1.00 92.38 93 SER A C 1
ATOM 713 O O . SER A 1 93 ? 13.707 -1.386 -4.205 1.00 92.38 93 SER A O 1
ATOM 715 N N . SER A 1 94 ? 11.845 -1.127 -5.439 1.00 90.06 94 SER A N 1
ATOM 716 C CA . SER A 1 94 ? 12.189 0.168 -6.019 1.00 90.06 94 SER A CA 1
ATOM 717 C C . SER A 1 94 ? 11.189 1.247 -5.685 1.00 90.06 94 SER A C 1
ATOM 719 O O . SER A 1 94 ? 10.051 0.995 -5.305 1.00 90.06 94 SER A O 1
ATOM 721 N N . THR A 1 95 ? 11.672 2.473 -5.812 1.00 93.56 95 THR A N 1
ATOM 722 C CA . THR A 1 95 ? 10.891 3.674 -5.585 1.00 93.56 95 THR A CA 1
ATOM 723 C C . THR A 1 95 ? 11.251 4.711 -6.623 1.00 93.56 95 THR A C 1
ATOM 725 O O . THR A 1 95 ? 12.439 4.900 -6.900 1.00 93.56 95 THR A O 1
ATOM 728 N N . MET A 1 96 ? 10.262 5.456 -7.096 1.00 93.56 96 MET A N 1
ATOM 729 C CA . MET A 1 96 ? 10.509 6.704 -7.810 1.00 93.56 96 MET A CA 1
ATOM 730 C C . MET A 1 96 ? 10.425 7.859 -6.828 1.00 93.56 96 MET A C 1
ATOM 732 O O . MET A 1 96 ? 9.499 7.932 -6.026 1.00 93.56 96 MET A O 1
ATOM 736 N N . THR A 1 97 ? 11.410 8.752 -6.859 1.00 94.69 97 THR A N 1
ATOM 737 C CA . THR A 1 97 ? 11.459 9.900 -5.947 1.00 94.69 97 THR A CA 1
ATOM 738 C C . THR A 1 97 ? 11.531 11.189 -6.737 1.00 94.69 97 THR A C 1
ATOM 740 O O . THR A 1 97 ? 12.226 11.274 -7.746 1.00 94.69 97 THR A O 1
ATOM 743 N N . GLY A 1 98 ? 10.826 12.205 -6.258 1.00 94.50 98 GLY A N 1
ATOM 744 C CA . GLY A 1 98 ? 10.761 13.500 -6.913 1.00 94.50 98 GLY A CA 1
ATOM 745 C C . GLY A 1 98 ? 10.315 14.592 -5.957 1.00 94.50 98 GLY A C 1
ATOM 746 O O . GLY A 1 98 ? 10.362 14.449 -4.731 1.00 94.50 98 GLY A O 1
ATOM 747 N N . LYS A 1 99 ? 9.874 15.712 -6.528 1.00 94.44 99 LYS A N 1
ATOM 748 C CA . LYS A 1 99 ? 9.259 16.808 -5.780 1.00 94.44 99 LYS A CA 1
ATOM 749 C C . LYS A 1 99 ? 8.022 17.303 -6.512 1.00 94.44 99 LYS A C 1
ATOM 751 O O . LYS A 1 99 ? 8.083 17.539 -7.711 1.00 94.44 99 LYS A O 1
ATOM 756 N N . ILE A 1 100 ? 6.957 17.560 -5.764 1.00 90.75 100 ILE A N 1
ATOM 757 C CA . ILE A 1 100 ? 5.743 18.226 -6.241 1.00 90.75 100 ILE A CA 1
ATOM 758 C C . ILE A 1 100 ? 5.512 19.483 -5.406 1.00 90.75 100 ILE A C 1
ATOM 760 O O . ILE A 1 100 ? 5.515 19.429 -4.179 1.00 90.75 100 ILE A O 1
ATOM 764 N N . ALA A 1 101 ? 5.422 20.650 -6.051 1.00 88.75 101 ALA A N 1
ATOM 765 C CA . ALA A 1 101 ? 5.354 21.952 -5.367 1.00 88.75 101 ALA A CA 1
ATOM 766 C C . ALA A 1 101 ? 6.412 22.127 -4.242 1.00 88.75 101 ALA A C 1
ATOM 768 O O . ALA A 1 101 ? 6.150 22.668 -3.162 1.00 88.75 101 ALA A O 1
ATOM 769 N N . GLY A 1 102 ? 7.624 21.603 -4.467 1.00 89.88 102 GLY A N 1
ATOM 770 C CA . GLY A 1 102 ? 8.729 21.621 -3.502 1.00 89.88 102 GLY A CA 1
ATOM 771 C C . GLY A 1 102 ? 8.637 20.597 -2.360 1.00 89.88 102 GLY A C 1
ATOM 772 O O . GLY A 1 102 ? 9.613 20.448 -1.622 1.00 89.88 102 GLY A O 1
ATOM 773 N N . LEU A 1 103 ? 7.528 19.866 -2.220 1.00 92.88 103 LEU A N 1
ATOM 774 C CA . LEU A 1 103 ? 7.391 18.762 -1.271 1.00 92.88 103 LEU A CA 1
ATOM 775 C C . LEU A 1 103 ? 7.965 17.471 -1.879 1.00 92.88 103 LEU A C 1
ATOM 777 O O . LEU A 1 103 ? 7.620 17.148 -3.015 1.00 92.88 103 LEU A O 1
ATOM 781 N N . PRO A 1 104 ? 8.823 16.717 -1.165 1.00 95.56 104 PRO A N 1
ATOM 782 C CA . PRO A 1 104 ? 9.265 15.407 -1.629 1.00 95.56 104 PRO A CA 1
ATOM 783 C C . PRO A 1 104 ? 8.088 14.449 -1.831 1.00 95.56 104 PRO A C 1
ATOM 785 O O . PRO A 1 104 ? 7.172 14.418 -1.012 1.00 95.56 104 PRO A O 1
ATOM 788 N N . ILE A 1 105 ? 8.146 13.659 -2.896 1.00 95.88 105 ILE A N 1
ATOM 789 C CA . ILE A 1 105 ? 7.206 12.574 -3.183 1.00 95.88 105 ILE A CA 1
ATOM 790 C C . ILE A 1 105 ? 7.997 11.292 -3.432 1.00 95.88 105 ILE A C 1
ATOM 792 O O . ILE A 1 105 ? 9.064 11.335 -4.048 1.00 95.88 105 ILE A O 1
ATOM 796 N N . THR A 1 106 ? 7.483 10.167 -2.939 1.00 97.06 106 THR A N 1
ATOM 797 C CA . THR A 1 106 ? 7.979 8.828 -3.276 1.00 97.06 106 THR A CA 1
ATOM 798 C C . THR A 1 106 ? 6.821 7.966 -3.757 1.00 97.06 106 THR A C 1
ATOM 800 O O . THR A 1 106 ? 5.838 7.829 -3.030 1.00 97.06 106 THR A O 1
ATOM 803 N N . LEU A 1 107 ? 6.950 7.395 -4.951 1.00 97.50 107 LEU A N 1
ATOM 804 C CA . LEU A 1 107 ? 6.039 6.397 -5.507 1.00 97.50 107 LEU A CA 1
ATOM 805 C C . LEU A 1 107 ? 6.629 5.002 -5.315 1.00 97.50 107 LEU A C 1
ATOM 807 O O . LEU A 1 107 ? 7.853 4.825 -5.351 1.00 97.50 107 LEU A O 1
ATOM 811 N N . ILE A 1 108 ? 5.753 4.027 -5.110 1.00 97.19 108 ILE A N 1
ATOM 812 C CA . IL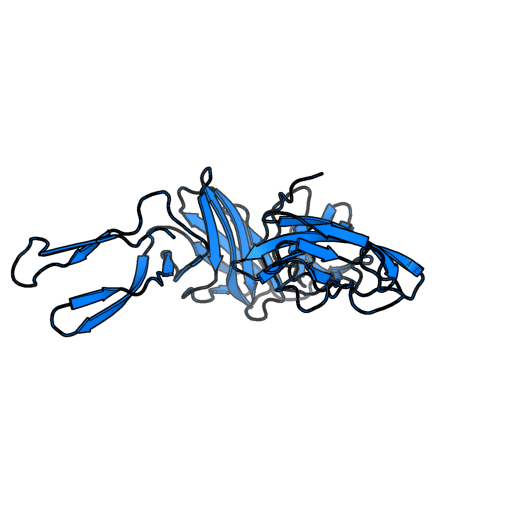E A 1 108 ? 6.092 2.624 -4.902 1.00 97.19 108 ILE A CA 1
ATOM 813 C C . ILE A 1 108 ? 5.130 1.787 -5.740 1.00 97.19 108 ILE A C 1
ATOM 815 O O . ILE A 1 108 ? 3.949 1.755 -5.424 1.00 97.19 108 ILE A O 1
ATOM 819 N N . ASP A 1 109 ? 5.631 1.089 -6.747 1.00 96.62 109 ASP A N 1
ATOM 820 C CA . ASP A 1 109 ? 4.887 0.039 -7.450 1.00 96.62 109 ASP A CA 1
ATOM 821 C C . ASP A 1 109 ? 4.702 -1.144 -6.481 1.00 96.62 109 ASP A C 1
ATOM 823 O O . ASP A 1 109 ? 5.652 -1.881 -6.220 1.00 96.62 109 ASP A O 1
ATOM 827 N N . ILE A 1 110 ? 3.552 -1.245 -5.806 1.00 95.62 110 ILE A N 1
ATOM 828 C CA . ILE A 1 110 ? 3.381 -2.214 -4.703 1.00 95.62 110 ILE A CA 1
ATOM 829 C C . ILE A 1 110 ? 3.135 -3.623 -5.237 1.00 95.62 110 ILE A C 1
ATOM 831 O O . ILE A 1 110 ? 3.636 -4.582 -4.640 1.00 95.62 110 ILE A O 1
ATOM 835 N N . ASP A 1 111 ? 2.359 -3.756 -6.312 1.00 95.25 111 ASP A N 1
ATOM 836 C CA . ASP A 1 111 ? 1.998 -5.052 -6.892 1.00 95.25 111 ASP A CA 1
ATOM 837 C C . ASP A 1 111 ? 3.085 -5.613 -7.828 1.00 95.25 111 ASP A C 1
ATOM 839 O O . ASP A 1 111 ? 3.098 -6.810 -8.136 1.00 95.25 111 ASP A O 1
ATOM 843 N N . GLY A 1 112 ? 4.067 -4.783 -8.178 1.00 94.25 112 GLY A N 1
ATOM 844 C CA . GLY A 1 112 ? 5.260 -5.169 -8.904 1.00 94.25 112 GLY A CA 1
ATOM 845 C C . GLY A 1 112 ? 5.020 -5.340 -10.399 1.00 94.25 112 GLY A C 1
ATOM 846 O O . GLY A 1 112 ? 5.627 -6.233 -11.002 1.00 94.25 112 GLY A O 1
ATOM 847 N N . ASN A 1 113 ? 4.096 -4.564 -10.971 1.00 92.88 113 ASN A N 1
ATOM 848 C CA . ASN A 1 113 ? 3.650 -4.693 -12.358 1.00 92.88 113 ASN A CA 1
ATOM 849 C C . ASN A 1 113 ? 4.366 -3.740 -13.343 1.00 92.88 113 ASN A C 1
ATOM 851 O O . ASN A 1 113 ? 4.046 -3.711 -14.531 1.00 92.88 113 ASN A O 1
ATOM 855 N N . GLY A 1 114 ? 5.329 -2.951 -12.858 1.00 91.50 114 GLY A N 1
ATOM 856 C CA . GLY A 1 114 ? 6.109 -2.001 -13.648 1.00 91.50 114 GLY A CA 1
ATOM 857 C C . GLY A 1 114 ? 5.415 -0.666 -13.926 1.00 91.50 114 GLY A C 1
ATOM 858 O O . GLY A 1 114 ? 6.033 0.196 -14.557 1.00 91.50 114 GLY A O 1
ATOM 859 N N . ARG A 1 115 ? 4.177 -0.475 -13.459 1.00 93.81 115 ARG A N 1
ATOM 860 C CA . ARG A 1 115 ? 3.420 0.779 -13.525 1.00 93.81 115 ARG A CA 1
ATOM 861 C C . ARG A 1 115 ? 3.471 1.489 -12.181 1.00 93.81 115 ARG A C 1
ATOM 863 O O . ARG A 1 115 ? 3.657 0.878 -11.138 1.00 93.81 115 ARG A O 1
ATOM 870 N N . TRP A 1 116 ? 3.346 2.809 -12.229 1.00 95.81 116 TRP A N 1
ATOM 871 C CA . TRP A 1 116 ? 3.485 3.674 -11.050 1.00 95.81 116 TRP A CA 1
ATOM 872 C C . TRP A 1 116 ? 2.247 4.543 -10.810 1.00 95.81 116 TRP A C 1
ATOM 874 O O . TRP A 1 116 ? 2.310 5.545 -10.090 1.00 95.81 116 TRP A O 1
ATOM 884 N N . ASN A 1 117 ? 1.135 4.204 -11.467 1.00 97.25 117 ASN A N 1
ATOM 885 C CA . ASN A 1 117 ? -0.115 4.954 -11.448 1.00 97.25 117 ASN A CA 1
ATOM 886 C C . ASN A 1 117 ? -1.340 4.100 -11.085 1.00 97.25 117 ASN A C 1
ATOM 888 O O . ASN A 1 117 ? -2.480 4.509 -11.343 1.00 97.25 117 ASN A O 1
ATOM 892 N N . ASP A 1 118 ? -1.141 2.950 -10.441 1.00 97.75 118 ASP A N 1
ATOM 893 C CA . ASP A 1 118 ? -2.232 2.094 -9.989 1.00 97.75 118 ASP A CA 1
ATOM 894 C C . ASP A 1 118 ? -2.817 2.609 -8.668 1.00 97.75 118 ASP A C 1
ATOM 896 O O . ASP A 1 118 ? -2.525 2.161 -7.560 1.00 97.75 118 ASP A O 1
ATOM 900 N N . TYR A 1 119 ? -3.700 3.601 -8.789 1.00 98.25 119 TYR A N 1
ATOM 901 C CA . TYR A 1 119 ? -4.398 4.211 -7.656 1.00 98.25 119 TYR A CA 1
ATOM 902 C C . TYR A 1 119 ? -5.122 3.177 -6.783 1.00 98.25 119 TYR A C 1
ATOM 904 O O . TYR A 1 119 ? -5.891 2.354 -7.291 1.00 98.25 119 TYR A O 1
ATOM 912 N N . GLY A 1 120 ? -4.943 3.277 -5.466 1.00 97.31 120 GLY A N 1
ATOM 913 C CA . GLY A 1 120 ? -5.485 2.329 -4.489 1.00 97.31 120 GLY A CA 1
ATOM 914 C C . GLY A 1 120 ? -4.701 1.024 -4.354 1.00 97.31 120 GLY A C 1
ATOM 915 O O . GLY A 1 120 ? -5.079 0.190 -3.537 1.00 97.31 120 GLY A O 1
ATOM 916 N N . VAL A 1 121 ? -3.639 0.844 -5.142 1.00 97.00 121 VAL A N 1
ATOM 917 C CA . VAL A 1 121 ? -2.773 -0.341 -5.126 1.00 97.00 121 VAL A CA 1
ATOM 918 C C . VAL A 1 121 ? -1.343 0.080 -4.815 1.00 97.00 121 VAL A C 1
ATOM 920 O O . VAL A 1 121 ? -0.793 -0.360 -3.807 1.00 97.00 121 VAL A O 1
ATOM 923 N N . ASP A 1 122 ? -0.793 0.992 -5.616 1.00 97.75 122 ASP A N 1
ATOM 924 C CA . ASP A 1 122 ? 0.546 1.549 -5.448 1.00 97.75 122 ASP A CA 1
ATOM 925 C C . ASP A 1 122 ? 0.687 2.345 -4.160 1.00 97.75 122 ASP A C 1
ATOM 927 O O . ASP A 1 122 ? -0.290 2.749 -3.534 1.00 97.75 122 ASP A O 1
ATOM 931 N N . GLY A 1 123 ? 1.924 2.574 -3.740 1.00 97.38 123 GLY A N 1
ATOM 932 C CA . GLY A 1 123 ? 2.271 3.319 -2.545 1.00 97.38 123 GLY A CA 1
ATOM 933 C C . GLY A 1 123 ? 2.662 4.758 -2.849 1.00 97.38 123 GLY A C 1
ATOM 934 O O . GLY A 1 123 ? 3.365 5.045 -3.817 1.00 97.38 123 GLY A O 1
ATOM 935 N N . LEU A 1 124 ? 2.269 5.662 -1.957 1.00 97.69 124 LEU A N 1
ATOM 936 C CA . LEU A 1 124 ? 2.639 7.070 -1.988 1.00 97.69 124 LEU A CA 1
ATOM 937 C C . LEU A 1 124 ? 3.156 7.515 -0.617 1.00 97.69 124 LEU A C 1
ATOM 939 O O . LEU A 1 124 ? 2.490 7.339 0.405 1.00 97.69 124 LEU A O 1
ATOM 943 N N . ILE A 1 125 ? 4.320 8.164 -0.611 1.00 96.62 125 ILE A N 1
ATOM 944 C CA . ILE A 1 125 ? 4.829 8.934 0.528 1.00 96.62 125 ILE A CA 1
ATOM 945 C C . ILE A 1 125 ? 4.858 10.406 0.131 1.00 96.62 125 ILE A C 1
ATOM 947 O O . ILE A 1 125 ? 5.520 10.783 -0.839 1.00 96.62 125 ILE A O 1
ATOM 951 N N . LEU A 1 126 ? 4.189 11.244 0.921 1.00 93.81 126 LEU A N 1
ATOM 952 C CA . LEU A 1 126 ? 4.284 12.699 0.836 1.00 93.81 126 LEU A CA 1
ATOM 953 C C . LEU A 1 126 ? 5.197 13.208 1.957 1.00 93.81 126 LEU A C 1
ATOM 955 O O . LEU A 1 126 ? 4.937 13.004 3.140 1.00 93.81 126 LEU A O 1
ATOM 959 N N . GLY A 1 127 ? 6.290 13.874 1.590 1.00 92.88 127 GLY A N 1
ATOM 960 C CA . GLY A 1 127 ? 7.316 14.350 2.516 1.00 92.88 127 GLY A CA 1
ATOM 961 C C . GLY A 1 127 ? 8.503 13.394 2.678 1.00 92.88 127 GLY A C 1
ATOM 962 O O . GLY A 1 127 ? 8.792 12.564 1.824 1.00 92.88 127 GLY A O 1
ATOM 963 N N . LYS A 1 128 ? 9.256 13.558 3.774 1.00 90.06 128 LYS A N 1
ATOM 964 C CA . LYS A 1 128 ? 10.530 12.844 4.035 1.00 90.06 128 LYS A CA 1
ATOM 965 C C . LYS A 1 128 ? 10.359 11.545 4.839 1.00 90.06 128 LYS A C 1
ATOM 967 O O . LYS A 1 1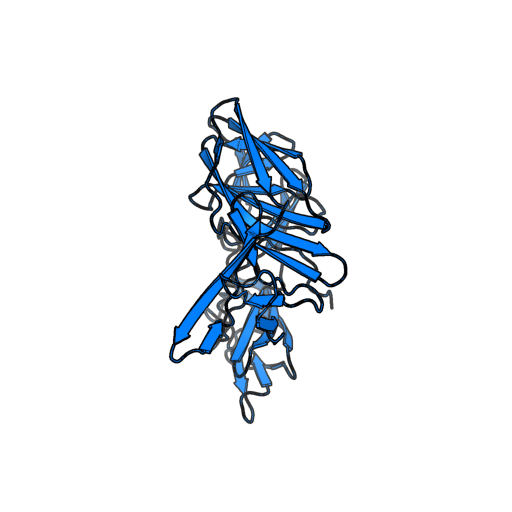28 ? 11.324 11.051 5.420 1.00 90.06 128 LYS A O 1
ATOM 972 N N . GLY A 1 129 ? 9.125 11.060 4.958 1.00 91.06 129 GLY A N 1
ATOM 973 C CA . GLY A 1 129 ? 8.789 9.870 5.730 1.00 91.06 129 GLY A CA 1
ATOM 974 C C . GLY A 1 129 ? 9.244 8.574 5.058 1.00 91.06 129 GLY A C 1
ATOM 975 O O . GLY A 1 129 ? 9.831 8.571 3.981 1.00 91.06 129 GLY A O 1
ATOM 976 N N . LYS A 1 130 ? 8.946 7.457 5.719 1.00 93.94 130 LYS A N 1
ATOM 977 C CA . LYS A 1 130 ? 9.162 6.093 5.201 1.00 93.94 130 LYS A CA 1
ATOM 978 C C . LYS A 1 130 ? 7.891 5.242 5.229 1.00 93.94 130 LYS A C 1
ATOM 980 O O . LYS A 1 130 ? 7.951 4.034 5.030 1.00 93.94 130 LYS A O 1
ATOM 985 N N . ASN A 1 131 ? 6.773 5.872 5.566 1.00 95.19 131 ASN A N 1
ATOM 986 C CA . ASN A 1 131 ? 5.483 5.244 5.753 1.00 95.19 131 ASN A CA 1
ATOM 987 C C . ASN A 1 131 ? 4.614 5.677 4.572 1.00 95.19 131 ASN A C 1
ATOM 989 O O . ASN A 1 131 ? 4.343 6.863 4.404 1.00 95.19 131 ASN A O 1
ATOM 993 N N . ALA A 1 132 ? 4.265 4.728 3.717 1.00 96.62 132 ALA A N 1
ATOM 994 C CA . ALA A 1 132 ? 3.443 4.953 2.544 1.00 96.62 132 ALA A CA 1
ATOM 995 C C . ALA A 1 132 ? 1.980 4.661 2.870 1.00 96.62 132 ALA A C 1
ATOM 997 O O . ALA A 1 132 ? 1.679 3.665 3.529 1.00 96.62 132 ALA A O 1
ATOM 998 N N . GLY A 1 133 ? 1.081 5.512 2.382 1.00 96.94 133 GLY A N 1
ATOM 999 C CA . GLY A 1 133 ? -0.307 5.121 2.139 1.00 96.94 133 GLY A CA 1
ATOM 1000 C C . GLY A 1 133 ? -0.469 4.598 0.718 1.00 96.94 133 GLY A C 1
ATOM 1001 O O . GLY A 1 133 ? 0.511 4.516 -0.022 1.00 96.94 133 GLY A O 1
ATOM 1002 N N . PHE A 1 134 ? -1.699 4.287 0.320 1.00 98.00 134 PHE A N 1
ATOM 1003 C CA . PHE A 1 134 ? -1.990 4.027 -1.089 1.00 98.00 134 PHE A CA 1
ATOM 1004 C C . PHE A 1 134 ? -1.867 5.308 -1.927 1.00 98.00 134 PHE A C 1
ATOM 1006 O O . PHE A 1 134 ? -2.203 6.404 -1.470 1.00 98.00 134 PHE A O 1
ATOM 1013 N N . LEU A 1 135 ? -1.422 5.158 -3.173 1.00 98.38 135 LEU A N 1
ATOM 1014 C CA . LEU A 1 135 ? -1.468 6.177 -4.203 1.00 98.38 135 LEU A CA 1
ATOM 1015 C C . LEU A 1 135 ? -2.923 6.590 -4.406 1.00 98.38 135 LEU A C 1
ATOM 1017 O O . LEU A 1 135 ? -3.797 5.766 -4.673 1.00 98.38 135 LEU A O 1
ATOM 1021 N N . SER A 1 136 ? -3.176 7.884 -4.259 1.00 98.31 136 SER A N 1
ATOM 1022 C CA . SER A 1 136 ? -4.516 8.454 -4.232 1.00 98.31 136 SER A CA 1
ATOM 1023 C C . SER A 1 136 ? -4.699 9.448 -5.367 1.00 98.31 136 SER A C 1
ATOM 1025 O O . SER A 1 136 ? -3.798 10.234 -5.653 1.00 98.31 136 SER A O 1
ATOM 1027 N N . LYS A 1 137 ? -5.887 9.458 -5.979 1.00 98.44 137 LYS A N 1
ATOM 1028 C CA . LYS A 1 137 ? -6.278 10.486 -6.952 1.00 98.44 137 LYS A CA 1
ATOM 1029 C C . LYS A 1 137 ? -6.430 11.863 -6.320 1.00 98.44 137 LYS A C 1
ATOM 1031 O O . LYS A 1 137 ? -6.350 12.850 -7.038 1.00 98.44 137 LYS A O 1
ATOM 1036 N N . VAL A 1 138 ? -6.646 11.932 -5.007 1.00 98.44 138 VAL A N 1
ATOM 1037 C CA . VAL A 1 138 ? -6.736 13.188 -4.254 1.00 98.44 138 VAL A CA 1
ATOM 1038 C C . VAL A 1 138 ? -5.776 13.137 -3.075 1.00 98.44 138 VAL A C 1
ATOM 1040 O O . VAL A 1 138 ? -5.829 12.216 -2.262 1.00 98.44 138 VAL A O 1
ATOM 1043 N N . ILE A 1 139 ? -4.905 14.131 -2.960 1.00 97.31 139 ILE A N 1
ATOM 1044 C CA . ILE A 1 139 ? -3.933 14.250 -1.872 1.00 97.31 139 ILE A CA 1
ATOM 1045 C C . ILE A 1 139 ? -4.166 15.533 -1.081 1.00 97.31 139 ILE A C 1
ATOM 1047 O O . ILE A 1 139 ? -4.664 16.513 -1.626 1.00 97.31 139 ILE A O 1
ATOM 1051 N N . SER A 1 140 ? -3.770 15.540 0.193 1.00 94.69 140 SER A N 1
ATOM 1052 C CA . SER A 1 140 ? -3.645 16.781 0.965 1.00 94.69 140 SER A CA 1
ATOM 1053 C C . SER A 1 140 ? -2.222 17.310 0.831 1.00 94.69 140 SER A C 1
ATOM 1055 O O . SER A 1 140 ? -1.257 16.635 1.199 1.00 94.69 140 SER A O 1
ATOM 1057 N N . LEU A 1 141 ? -2.088 18.512 0.284 1.00 92.25 141 LEU A N 1
ATOM 1058 C CA . LEU A 1 141 ? -0.825 19.200 0.095 1.00 92.25 141 LEU A CA 1
ATOM 1059 C C . LEU A 1 141 ? -0.889 20.539 0.828 1.00 92.25 141 LEU A C 1
ATOM 1061 O O . LEU A 1 141 ? -1.478 21.489 0.333 1.00 92.25 141 LEU A O 1
ATOM 1065 N N . ARG A 1 142 ? -0.251 20.617 2.005 1.00 86.81 142 ARG A N 1
ATOM 1066 C CA . ARG A 1 142 ? -0.281 21.811 2.880 1.00 86.81 142 ARG A CA 1
ATOM 1067 C C . ARG A 1 142 ? -1.714 22.243 3.228 1.00 86.81 142 ARG A C 1
ATOM 1069 O O . ARG A 1 142 ? -2.055 23.410 3.096 1.00 86.81 142 ARG A O 1
ATOM 1076 N N . ASP A 1 143 ? -2.520 21.274 3.655 1.00 85.25 143 ASP A N 1
ATOM 1077 C CA . ASP A 1 143 ? -3.922 21.446 4.064 1.00 85.25 143 ASP A CA 1
ATOM 1078 C C . ASP A 1 143 ? -4.904 21.803 2.931 1.00 85.25 143 ASP A C 1
ATOM 1080 O O . ASP A 1 143 ? -6.095 21.976 3.182 1.00 85.25 143 ASP A O 1
ATOM 1084 N N . GLU A 1 144 ? -4.447 21.812 1.676 1.00 93.81 144 GLU A N 1
ATOM 1085 C CA . GLU A 1 144 ? -5.296 21.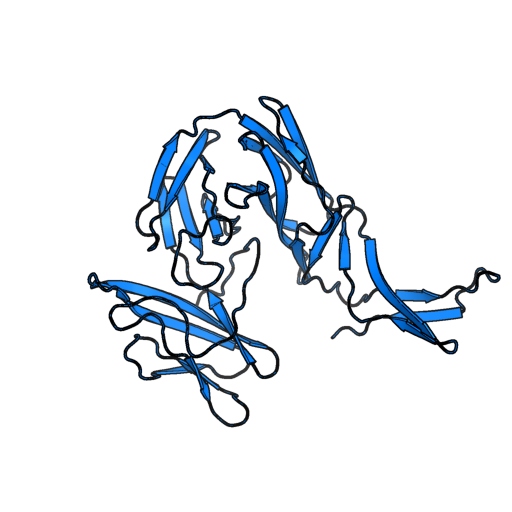943 0.491 1.00 93.81 144 GLU A CA 1
ATOM 1086 C C . GLU A 1 144 ? -5.436 20.600 -0.231 1.00 93.81 144 GLU A C 1
ATOM 1088 O O . GLU A 1 144 ? -4.462 19.862 -0.410 1.00 93.81 144 GLU A O 1
ATOM 1093 N N . LEU A 1 145 ? -6.656 20.268 -0.662 1.00 98.00 145 LEU A N 1
ATOM 1094 C CA . LEU A 1 145 ? -6.890 19.073 -1.466 1.00 98.00 145 LEU A CA 1
ATOM 1095 C C . LEU A 1 145 ? -6.541 19.330 -2.932 1.00 98.00 145 LEU A C 1
ATOM 1097 O O . LEU A 1 145 ? -7.022 20.279 -3.549 1.00 98.00 145 LEU A O 1
ATOM 1101 N N . MET A 1 146 ? -5.741 18.431 -3.497 1.00 98.19 146 MET A N 1
ATOM 1102 C CA . MET A 1 146 ? -5.293 18.479 -4.885 1.00 98.19 146 MET A CA 1
ATOM 1103 C C . MET A 1 146 ? -5.604 17.153 -5.569 1.00 98.19 146 MET A C 1
ATOM 1105 O O . MET A 1 146 ? -5.333 16.089 -5.011 1.00 98.19 146 MET A O 1
ATOM 1109 N N . ASN A 1 147 ? -6.106 17.207 -6.798 1.00 98.44 147 ASN A N 1
ATOM 1110 C CA . ASN A 1 147 ? -6.118 16.058 -7.692 1.00 98.44 147 ASN A CA 1
ATOM 1111 C C . ASN A 1 147 ? -4.684 15.747 -8.141 1.00 98.44 147 ASN A C 1
ATOM 1113 O O . ASN A 1 147 ? -3.940 16.656 -8.521 1.00 98.44 147 ASN A O 1
ATOM 1117 N N . LEU A 1 148 ? -4.322 14.468 -8.116 1.00 98.06 148 LEU A N 1
ATOM 1118 C CA . LEU A 1 148 ? -3.011 13.942 -8.475 1.00 98.06 148 LEU A CA 1
ATOM 1119 C C . LEU A 1 148 ? -3.131 13.016 -9.688 1.00 98.06 148 LEU A C 1
ATOM 1121 O O . LEU A 1 148 ? -3.757 11.958 -9.613 1.00 98.06 148 LEU A O 1
ATOM 1125 N N . GLU A 1 149 ? -2.459 13.378 -10.775 1.00 98.00 149 GLU A N 1
ATOM 1126 C CA . GLU A 1 149 ? -2.268 12.543 -11.964 1.00 98.00 149 GLU A CA 1
ATOM 1127 C C . GLU A 1 149 ? -0.802 12.106 -12.052 1.00 98.00 149 GLU A C 1
ATOM 1129 O O . GLU A 1 149 ? 0.091 12.947 -11.948 1.00 98.00 149 GLU A O 1
ATOM 1134 N N . VAL A 1 150 ? -0.558 10.806 -12.233 1.00 97.56 150 VAL A N 1
ATOM 1135 C CA . VAL A 1 150 ? 0.781 10.213 -12.386 1.00 97.56 150 VAL A CA 1
ATOM 1136 C C . VAL A 1 150 ? 0.839 9.461 -13.718 1.00 97.56 150 VAL A C 1
ATOM 1138 O O . VAL A 1 150 ? -0.104 8.739 -14.062 1.00 97.56 150 VAL A O 1
ATOM 1141 N N . SER A 1 151 ? 1.915 9.643 -14.487 1.00 95.62 151 SER A N 1
ATOM 1142 C CA . SER A 1 151 ? 2.149 8.873 -15.714 1.00 95.62 151 SER A CA 1
ATOM 1143 C C . SER A 1 151 ? 2.375 7.388 -15.412 1.00 95.62 151 SER A C 1
ATOM 1145 O O . SER A 1 151 ? 2.792 7.022 -14.318 1.00 95.62 151 SER A O 1
ATOM 1147 N N . GLU A 1 152 ? 2.113 6.511 -16.385 1.00 93.62 152 GLU A N 1
ATOM 1148 C CA . GLU A 1 152 ? 2.307 5.058 -16.218 1.00 93.62 152 GLU A CA 1
ATOM 1149 C C . GLU A 1 152 ? 3.753 4.708 -15.830 1.00 93.62 152 GLU A C 1
ATOM 1151 O O . GLU A 1 152 ? 3.974 3.858 -14.972 1.00 93.62 152 GLU A O 1
ATOM 1156 N N . ASP A 1 153 ? 4.730 5.429 -16.390 1.00 91.00 153 ASP A N 1
ATOM 1157 C CA . ASP A 1 153 ? 6.158 5.297 -16.081 1.00 91.00 153 ASP A CA 1
ATOM 1158 C C . ASP A 1 153 ? 6.608 6.096 -14.843 1.00 91.00 153 ASP A C 1
ATOM 1160 O O . ASP A 1 153 ? 7.800 6.134 -14.554 1.00 91.00 153 ASP A O 1
ATOM 1164 N N . GLY A 1 154 ? 5.688 6.768 -14.141 1.00 92.19 154 GLY A N 1
ATOM 1165 C CA . GLY A 1 154 ? 5.933 7.532 -12.915 1.00 92.19 154 GLY A CA 1
ATOM 1166 C C . GLY A 1 154 ? 6.849 8.753 -13.050 1.00 92.19 154 GLY A C 1
ATOM 1167 O O . GLY A 1 154 ? 7.159 9.387 -12.036 1.00 92.19 154 GLY A O 1
ATOM 1168 N N . THR A 1 155 ? 7.293 9.110 -14.265 1.00 91.56 155 THR A N 1
ATOM 1169 C CA . THR A 1 155 ? 8.220 10.235 -14.473 1.00 91.56 155 THR A CA 1
ATOM 1170 C C . THR A 1 155 ? 7.541 11.596 -14.440 1.00 91.56 155 THR A C 1
ATOM 1172 O O . THR A 1 155 ? 8.195 12.588 -14.116 1.00 91.56 155 THR A O 1
ATOM 1175 N N . ASP A 1 156 ? 6.243 11.647 -14.737 1.00 93.50 156 ASP A N 1
ATOM 1176 C CA . ASP A 1 156 ? 5.472 12.879 -14.817 1.00 93.50 156 ASP A CA 1
ATOM 1177 C C . ASP A 1 156 ? 4.333 12.879 -13.801 1.00 93.50 156 ASP A C 1
ATOM 1179 O O . ASP A 1 156 ? 3.573 11.918 -13.662 1.00 93.50 156 ASP A O 1
ATOM 1183 N N . VAL A 1 157 ? 4.204 13.999 -13.091 1.00 95.00 157 VAL A N 1
ATOM 1184 C CA . VAL A 1 157 ? 3.156 14.214 -12.096 1.00 95.00 157 VAL A CA 1
ATOM 1185 C C . VAL A 1 157 ? 2.495 15.559 -12.339 1.00 95.00 157 VAL A C 1
ATOM 1187 O O . VAL A 1 157 ? 3.169 16.584 -12.464 1.00 95.00 157 VAL A O 1
ATOM 1190 N N . LYS A 1 158 ? 1.164 15.572 -12.349 1.00 96.00 158 LYS A N 1
ATOM 1191 C CA . LYS A 1 158 ? 0.360 16.781 -12.506 1.00 96.00 158 LYS A CA 1
ATOM 1192 C C . LYS A 1 158 ? -0.564 16.961 -11.311 1.00 96.00 158 LYS A C 1
ATOM 1194 O O . LYS A 1 158 ? -1.176 16.015 -10.821 1.00 96.00 158 LYS A O 1
ATOM 1199 N N . LEU A 1 159 ? -0.655 18.210 -10.859 1.00 96.94 159 LEU A N 1
ATOM 1200 C CA . LEU A 1 159 ? -1.540 18.631 -9.783 1.00 96.94 159 LEU A CA 1
ATOM 1201 C C . LEU A 1 159 ? -2.559 19.631 -10.309 1.00 96.94 159 LEU A C 1
ATOM 1203 O O . LEU A 1 159 ? -2.202 20.570 -11.021 1.00 96.94 159 LEU A O 1
ATOM 1207 N N . THR A 1 160 ? -3.814 19.454 -9.916 1.00 97.62 160 THR A N 1
ATOM 1208 C CA . THR A 1 160 ? -4.873 20.454 -10.106 1.00 97.62 160 THR A CA 1
ATOM 1209 C C . THR A 1 160 ? -5.662 20.606 -8.807 1.00 97.62 160 THR A C 1
ATOM 1211 O O . THR A 1 160 ? -5.741 19.634 -8.055 1.00 97.62 160 THR A O 1
ATOM 1214 N N . PRO A 1 161 ? -6.205 21.792 -8.484 1.00 97.88 161 PRO A N 1
ATOM 1215 C CA . PRO A 1 161 ? -7.046 21.952 -7.301 1.00 97.88 161 PRO A CA 1
ATOM 1216 C C . PRO A 1 161 ? -8.208 20.957 -7.302 1.00 97.88 161 PRO A C 1
ATOM 1218 O O . PRO A 1 161 ? -8.790 20.676 -8.352 1.00 97.88 161 PRO A O 1
ATOM 1221 N N . PHE A 1 162 ? -8.532 20.403 -6.136 1.00 98.38 162 PHE A N 1
ATOM 1222 C CA . PHE A 1 162 ? -9.739 19.601 -5.989 1.00 98.38 162 PHE A CA 1
ATOM 1223 C C . PHE A 1 162 ? -10.972 20.511 -5.984 1.00 98.38 162 PHE A C 1
ATOM 1225 O O . PHE A 1 162 ? -11.063 21.445 -5.188 1.00 98.38 162 PHE A O 1
ATOM 1232 N N . GLU A 1 163 ? -11.940 20.208 -6.846 1.00 97.00 163 GLU A N 1
ATOM 1233 C CA . GLU A 1 163 ? -13.239 20.876 -6.893 1.00 97.00 163 GLU A CA 1
ATOM 1234 C C . GLU A 1 163 ? -14.300 19.912 -6.353 1.00 97.00 163 GLU A C 1
ATOM 1236 O O . GLU A 1 163 ? -14.597 18.885 -6.965 1.00 97.00 163 GLU A O 1
ATOM 1241 N N . GLY A 1 164 ? -14.858 20.209 -5.181 1.00 97.12 164 GLY A N 1
ATOM 1242 C CA . GLY A 1 164 ? -15.893 19.379 -4.574 1.00 97.12 164 GLY A CA 1
ATOM 1243 C C . GLY A 1 164 ? -16.133 19.703 -3.108 1.00 97.12 164 GLY A C 1
ATOM 1244 O O . GLY A 1 164 ? -15.385 20.455 -2.483 1.00 97.12 164 GLY A O 1
ATOM 1245 N N . GLU A 1 165 ? -17.191 19.121 -2.550 1.00 98.25 165 GLU A N 1
ATOM 1246 C CA . GLU A 1 165 ? -17.469 19.242 -1.123 1.00 98.25 165 GLU A CA 1
ATOM 1247 C C . GLU A 1 165 ? -16.463 18.440 -0.297 1.00 98.25 165 GLU A C 1
ATOM 1249 O O . GLU A 1 165 ? -16.079 17.318 -0.646 1.00 98.25 165 GLU A O 1
ATOM 1254 N N . THR A 1 166 ? -16.080 19.003 0.844 1.00 98.50 166 THR A N 1
ATOM 1255 C CA . THR A 1 166 ? -15.135 18.392 1.773 1.00 98.50 166 THR A CA 1
ATOM 1256 C C . THR A 1 166 ? -15.758 18.220 3.150 1.00 98.50 166 THR A C 1
ATOM 1258 O O . THR A 1 166 ? -16.677 18.936 3.551 1.00 98.50 166 THR A O 1
ATOM 1261 N N . GLY A 1 167 ? -15.249 17.242 3.883 1.00 98.31 167 GLY A N 1
ATOM 1262 C CA . GLY A 1 167 ? -15.439 17.107 5.319 1.00 98.31 167 GLY A CA 1
ATOM 1263 C C . GLY A 1 167 ? -14.112 16.725 5.958 1.00 98.31 167 GLY A C 1
ATOM 1264 O O . GLY A 1 167 ? -13.049 16.896 5.362 1.00 98.31 167 GLY A O 1
ATOM 1265 N N . GLU A 1 168 ? -14.164 16.180 7.163 1.00 98.31 168 GLU A N 1
ATOM 1266 C CA . GLU A 1 168 ? -12.976 15.741 7.886 1.00 98.31 168 GLU A CA 1
ATOM 1267 C C . GLU A 1 168 ? -13.114 14.291 8.338 1.00 98.31 168 GLU A C 1
ATOM 1269 O O . GLU A 1 168 ? -14.190 13.843 8.742 1.00 98.31 168 GLU A O 1
ATOM 1274 N N . VAL A 1 169 ? -11.994 13.575 8.335 1.00 98.44 169 VAL A N 1
ATOM 1275 C CA . VAL A 1 169 ? -11.836 12.318 9.065 1.00 98.44 169 VAL A CA 1
ATOM 1276 C C . VAL A 1 169 ? -10.989 12.591 10.298 1.00 98.44 169 VAL A C 1
ATOM 1278 O O . VAL A 1 169 ? -9.858 13.060 10.190 1.00 98.44 169 VAL A O 1
ATOM 1281 N N . GLU A 1 170 ? -11.534 12.279 11.469 1.00 98.50 170 GLU A N 1
ATOM 1282 C CA . GLU A 1 170 ? -10.800 12.184 12.726 1.00 98.50 170 GLU A CA 1
ATOM 1283 C C . GLU A 1 170 ? -10.425 10.721 12.962 1.00 98.50 170 GLU A C 1
ATOM 1285 O O . GLU A 1 170 ? -11.291 9.871 13.169 1.00 98.50 170 GLU A O 1
ATOM 1290 N N . PHE A 1 171 ? -9.129 10.433 12.906 1.00 98.44 171 PHE A N 1
ATOM 1291 C CA . PHE A 1 171 ? -8.579 9.102 13.110 1.00 98.44 171 PHE A CA 1
ATOM 1292 C C . PHE A 1 171 ? -8.010 8.965 14.524 1.00 98.44 171 PHE A C 1
ATOM 1294 O O . PHE A 1 171 ? -7.226 9.810 14.979 1.00 98.44 171 PHE A O 1
ATOM 1301 N N . SER A 1 172 ? -8.357 7.872 15.202 1.00 97.88 172 SER A N 1
ATOM 1302 C CA . SER A 1 172 ? -7.800 7.506 16.500 1.00 97.88 172 SER A CA 1
ATOM 1303 C C . SER A 1 172 ? -7.413 6.027 16.552 1.00 97.88 172 SER A C 1
ATOM 1305 O O . SER A 1 172 ? -8.062 5.161 15.965 1.00 97.88 172 SER A O 1
ATOM 1307 N N . ILE A 1 173 ? -6.327 5.737 17.267 1.00 96.56 173 ILE A N 1
ATOM 1308 C CA . ILE A 1 173 ? -5.891 4.379 17.571 1.00 96.56 173 ILE A CA 1
ATOM 1309 C C . ILE A 1 173 ? -5.650 4.196 19.069 1.00 96.56 173 ILE A C 1
ATOM 1311 O O . ILE A 1 173 ? -4.923 4.968 19.700 1.00 96.56 173 ILE A O 1
ATOM 1315 N N . GLU A 1 174 ? -6.200 3.114 19.617 1.00 95.94 174 GLU A N 1
ATOM 1316 C CA . GLU A 1 174 ? -5.873 2.606 20.949 1.00 95.94 174 GLU A CA 1
ATOM 1317 C C . GLU A 1 174 ? -5.062 1.308 20.831 1.00 95.94 174 GLU A C 1
ATOM 1319 O O . GLU A 1 174 ? -5.604 0.224 20.632 1.00 95.94 174 GLU A O 1
ATOM 1324 N N . SER A 1 175 ? -3.736 1.384 20.947 1.00 91.44 175 SER A N 1
ATOM 1325 C CA . SER A 1 175 ? -2.879 0.198 20.857 1.00 91.44 175 SER A CA 1
ATOM 1326 C C . SER A 1 175 ? -1.637 0.315 21.729 1.00 91.44 175 SER A C 1
ATOM 1328 O O . SER A 1 175 ? -1.129 1.401 21.999 1.00 91.44 175 SER A O 1
ATOM 1330 N N . ARG A 1 176 ? -1.110 -0.841 22.148 1.00 87.75 176 ARG A N 1
ATOM 1331 C CA . ARG A 1 176 ? 0.226 -0.945 22.760 1.00 87.75 176 ARG A CA 1
ATOM 1332 C C . ARG A 1 176 ? 1.347 -0.976 21.718 1.00 87.75 176 ARG A C 1
ATOM 1334 O O . ARG A 1 176 ? 2.517 -0.917 22.093 1.00 87.75 176 ARG A O 1
ATOM 1341 N N . GLY A 1 177 ? 1.006 -1.163 20.444 1.00 90.25 177 GLY A N 1
ATOM 1342 C CA . GLY A 1 177 ? 1.929 -1.045 19.322 1.00 90.25 177 GLY A CA 1
ATOM 1343 C C . GLY A 1 177 ? 2.008 0.391 18.811 1.00 90.25 177 GLY A C 1
ATOM 1344 O O . GLY A 1 177 ? 1.125 1.211 19.048 1.00 90.25 177 GLY A O 1
ATOM 1345 N N . ARG A 1 178 ? 3.077 0.688 18.079 1.00 93.81 178 ARG A N 1
ATOM 1346 C CA . ARG A 1 178 ? 3.235 1.924 17.322 1.00 93.81 178 ARG A CA 1
ATOM 1347 C C . ARG A 1 178 ? 2.600 1.759 15.944 1.00 93.81 178 ARG A C 1
ATOM 1349 O O . ARG A 1 178 ? 2.979 0.852 15.200 1.00 93.81 178 ARG A O 1
ATOM 1356 N N . LEU A 1 179 ? 1.715 2.684 15.583 1.00 96.00 179 LEU A N 1
ATOM 1357 C CA . LEU A 1 179 ? 1.238 2.834 14.212 1.00 96.00 179 LEU A CA 1
ATOM 1358 C C . LEU A 1 179 ? 2.387 3.316 13.319 1.00 96.00 179 LEU A C 1
ATOM 1360 O O . LEU A 1 179 ? 3.008 4.343 13.599 1.00 96.00 179 LEU A O 1
ATOM 1364 N N . ALA A 1 180 ? 2.708 2.544 12.282 1.00 95.94 180 ALA A N 1
ATOM 1365 C CA . ALA A 1 180 ? 3.576 3.007 11.206 1.00 95.94 180 ALA A CA 1
ATOM 1366 C C . ALA A 1 180 ? 2.739 3.765 10.173 1.00 95.94 180 ALA A C 1
ATOM 1368 O O . ALA A 1 180 ? 3.057 4.904 9.853 1.00 95.94 180 ALA A O 1
ATOM 1369 N N . VAL A 1 181 ? 1.641 3.157 9.717 1.00 96.62 181 VAL A N 1
ATOM 1370 C CA . VAL A 1 181 ? 0.659 3.787 8.829 1.00 96.62 181 VAL A CA 1
ATOM 1371 C C . VAL A 1 181 ? -0.695 3.096 8.950 1.00 96.62 181 VAL A C 1
ATOM 1373 O O . VAL A 1 181 ? -0.754 1.881 9.114 1.00 96.62 181 VAL A O 1
ATOM 1376 N N . ALA A 1 182 ? -1.774 3.858 8.845 1.00 97.62 182 ALA A N 1
ATOM 1377 C CA . ALA A 1 182 ? -3.125 3.394 8.568 1.00 97.62 182 ALA A CA 1
ATOM 1378 C C . ALA A 1 182 ? -3.619 4.122 7.320 1.00 97.62 182 ALA A C 1
ATOM 1380 O O . ALA A 1 182 ? -3.532 5.346 7.252 1.00 97.62 182 ALA A O 1
ATOM 1381 N N . THR A 1 183 ? -4.123 3.386 6.337 1.00 97.81 183 THR A N 1
ATOM 1382 C CA . THR A 1 183 ? -4.715 3.974 5.136 1.00 97.81 183 THR A CA 1
ATOM 1383 C C . THR A 1 183 ? -6.224 3.892 5.223 1.00 97.81 183 THR A C 1
ATOM 1385 O O . THR A 1 183 ? -6.794 2.810 5.371 1.00 97.81 183 THR A O 1
ATOM 1388 N N . VAL A 1 184 ? -6.850 5.061 5.147 1.00 98.19 184 VAL A N 1
ATOM 1389 C CA . VAL A 1 184 ? -8.293 5.237 5.048 1.00 98.19 184 VAL A CA 1
ATOM 1390 C C . VAL A 1 184 ? -8.612 5.522 3.588 1.00 98.19 184 VAL A C 1
ATOM 1392 O O . VAL A 1 184 ? -8.176 6.547 3.065 1.00 98.19 184 VAL A O 1
ATOM 1395 N N . SER A 1 185 ? -9.369 4.642 2.942 1.00 98.38 185 SER A N 1
ATOM 1396 C CA . SER A 1 185 ? -9.753 4.797 1.538 1.00 98.38 185 SER A CA 1
ATOM 1397 C C . SER A 1 185 ? -11.253 4.942 1.381 1.00 98.38 185 SER A C 1
ATOM 1399 O O . SER A 1 185 ? -12.031 4.467 2.215 1.00 98.38 185 SER A O 1
ATOM 1401 N N . ASP A 1 186 ? -11.655 5.588 0.295 1.00 98.00 186 ASP A N 1
ATOM 1402 C CA . ASP A 1 186 ? -13.028 5.554 -0.170 1.00 98.00 186 ASP A CA 1
ATOM 1403 C C . ASP A 1 186 ? -13.417 4.143 -0.652 1.00 98.00 186 ASP A C 1
ATOM 1405 O O . ASP A 1 186 ? -12.574 3.261 -0.825 1.00 98.00 186 ASP A O 1
ATOM 1409 N N . LEU A 1 187 ? -14.708 3.911 -0.899 1.00 95.12 187 LEU A N 1
ATOM 1410 C CA . LEU A 1 187 ? -15.185 2.589 -1.331 1.00 95.12 187 LEU A CA 1
ATOM 1411 C C . LEU A 1 187 ? -14.707 2.175 -2.731 1.00 95.12 187 LEU A C 1
ATOM 1413 O O . LEU A 1 187 ? -14.795 0.995 -3.065 1.00 95.12 187 LEU A O 1
ATOM 1417 N N . THR A 1 188 ? -14.226 3.112 -3.554 1.00 95.38 188 THR A N 1
ATOM 1418 C CA . THR A 1 188 ? -13.608 2.777 -4.847 1.00 95.38 188 THR A CA 1
ATOM 1419 C C . THR A 1 188 ? -12.132 2.393 -4.708 1.00 95.38 188 THR A C 1
ATOM 1421 O O . THR A 1 188 ? -11.552 1.849 -5.648 1.00 95.38 188 THR A O 1
ATOM 1424 N N . GLY A 1 189 ? -11.516 2.697 -3.561 1.00 95.00 189 GLY A N 1
ATOM 1425 C CA . GLY A 1 189 ? -10.087 2.551 -3.299 1.00 95.00 189 GLY A CA 1
ATOM 1426 C C . GLY A 1 189 ? -9.216 3.616 -3.973 1.00 95.00 189 GLY A C 1
ATOM 1427 O O . GLY A 1 189 ? -8.022 3.687 -3.697 1.00 95.00 189 GLY A O 1
ATOM 1428 N N . LYS A 1 190 ? -9.770 4.461 -4.851 1.00 97.12 190 LYS A N 1
ATOM 1429 C CA . LYS A 1 190 ? -8.997 5.414 -5.663 1.00 97.12 190 LYS A CA 1
ATOM 1430 C C . LYS A 1 190 ? -8.655 6.697 -4.914 1.00 97.12 190 LYS A C 1
ATOM 1432 O O . LYS A 1 190 ? -7.745 7.405 -5.344 1.00 97.12 190 LYS A O 1
ATOM 1437 N N . VAL A 1 191 ? -9.344 6.994 -3.814 1.00 98.44 191 VAL A N 1
ATOM 1438 C CA . VAL A 1 191 ? -9.027 8.113 -2.923 1.00 98.44 191 VAL A CA 1
ATOM 1439 C C . VAL A 1 191 ? -8.643 7.559 -1.560 1.00 98.44 191 VAL A C 1
ATOM 1441 O O . VAL A 1 191 ? -9.432 6.872 -0.922 1.00 98.44 191 VAL A O 1
ATOM 1444 N N . SER A 1 192 ? -7.423 7.849 -1.119 1.00 97.88 192 SER A N 1
ATOM 1445 C CA . SER A 1 192 ? -6.828 7.284 0.090 1.00 97.88 192 SER A CA 1
ATOM 1446 C C . SER A 1 192 ? -6.018 8.318 0.867 1.00 97.88 192 SER A C 1
ATOM 1448 O O . SER A 1 192 ? -5.301 9.129 0.283 1.00 97.88 192 SER A O 1
ATOM 1450 N N . PHE A 1 193 ? -6.089 8.252 2.195 1.00 97.62 193 PHE A N 1
ATOM 1451 C CA . PHE A 1 193 ? -5.363 9.133 3.107 1.00 97.62 193 PHE A CA 1
ATOM 1452 C C . PHE A 1 193 ? -4.636 8.324 4.180 1.00 97.62 193 PHE A C 1
ATOM 1454 O O . PHE A 1 193 ? -5.197 7.399 4.770 1.00 97.62 193 PHE A O 1
ATOM 1461 N N . ALA A 1 194 ? -3.369 8.669 4.412 1.00 96.75 194 ALA A N 1
ATOM 1462 C CA . ALA A 1 194 ? -2.483 7.964 5.327 1.00 96.75 194 ALA A CA 1
ATOM 1463 C C . ALA A 1 194 ? -2.399 8.674 6.682 1.00 96.75 194 ALA A C 1
ATOM 1465 O O . ALA A 1 194 ? -2.091 9.861 6.752 1.00 96.75 194 ALA A O 1
ATOM 1466 N N . PHE A 1 195 ? -2.583 7.920 7.760 1.00 97.06 195 PHE A N 1
ATOM 1467 C CA . PHE A 1 195 ? -2.428 8.377 9.134 1.00 97.06 195 PHE A CA 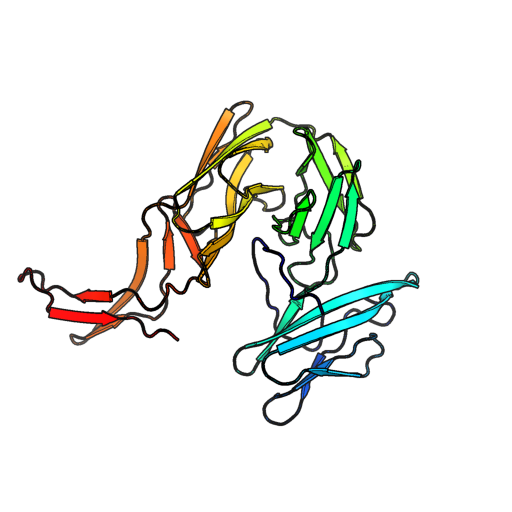1
ATOM 1468 C C . PHE A 1 195 ? -1.273 7.634 9.804 1.00 97.06 195 PHE A C 1
ATOM 1470 O O . PHE A 1 195 ? -1.250 6.408 9.850 1.00 97.06 195 PHE A O 1
ATOM 1477 N N . GLU A 1 196 ? -0.317 8.369 10.369 1.00 95.69 196 GLU A N 1
ATOM 1478 C CA . GLU A 1 196 ? 0.797 7.786 11.141 1.00 95.69 196 GLU A CA 1
ATOM 1479 C C . GLU A 1 196 ? 0.582 7.887 12.663 1.00 95.69 196 GLU A C 1
ATOM 1481 O O . GLU A 1 196 ? 1.365 7.369 13.459 1.00 95.69 196 GLU A O 1
ATOM 1486 N N . LYS A 1 197 ? -0.466 8.602 13.082 1.00 95.44 197 LYS A N 1
ATOM 1487 C CA . LYS A 1 197 ? -0.845 8.872 14.474 1.00 95.44 197 LYS A CA 1
ATOM 1488 C C . LYS A 1 197 ? -2.287 9.379 14.528 1.00 95.44 197 LYS A C 1
ATOM 1490 O O . LYS A 1 197 ? -2.869 9.683 13.489 1.00 95.44 197 LYS A O 1
ATOM 1495 N N . ASN A 1 198 ? -2.817 9.545 15.738 1.00 97.75 198 ASN A N 1
ATOM 1496 C CA . ASN A 1 198 ? -4.093 10.228 15.957 1.00 97.75 198 ASN A CA 1
ATOM 1497 C C . ASN A 1 198 ? -4.062 11.630 15.339 1.00 97.75 198 ASN A C 1
ATOM 1499 O O . ASN A 1 198 ? -3.079 12.364 15.503 1.00 97.75 198 ASN A O 1
ATOM 1503 N N . GLY A 1 199 ? -5.131 12.008 14.651 1.00 97.00 199 GLY A N 1
ATOM 1504 C CA . GLY A 1 199 ? -5.183 13.286 13.957 1.00 97.00 199 GLY A CA 1
ATOM 1505 C C . GLY A 1 199 ? -6.454 13.480 13.152 1.00 97.00 199 GLY A C 1
ATOM 1506 O O . GLY A 1 199 ? -7.329 12.620 13.115 1.00 97.00 199 GLY A O 1
ATOM 1507 N N . LYS A 1 200 ? -6.531 14.641 12.508 1.00 96.88 200 LYS A N 1
ATOM 1508 C CA . LYS A 1 200 ? -7.622 15.013 11.615 1.00 96.88 200 LYS A CA 1
ATOM 1509 C C . LYS A 1 200 ? -7.070 15.328 10.243 1.00 96.88 200 LYS A C 1
ATOM 1511 O O . LYS A 1 200 ? -5.960 15.846 10.135 1.00 96.88 200 LYS A O 1
ATOM 1516 N N . GLN A 1 201 ? -7.857 15.035 9.223 1.00 96.19 201 GLN A N 1
ATOM 1517 C CA . GLN A 1 201 ? -7.515 15.358 7.853 1.00 96.19 201 GLN A CA 1
ATOM 1518 C C . GLN A 1 201 ? -8.769 15.735 7.074 1.00 96.19 201 GLN A C 1
ATOM 1520 O O . GLN A 1 201 ? -9.786 15.047 7.162 1.00 96.19 201 GLN A O 1
ATOM 1525 N N . VAL A 1 202 ? -8.676 16.823 6.309 1.00 97.75 202 VAL A N 1
ATOM 1526 C CA . VAL A 1 202 ? -9.697 17.207 5.331 1.00 97.75 202 VAL A CA 1
ATOM 1527 C C . VAL A 1 202 ? -9.695 16.182 4.201 1.00 97.75 202 VAL A C 1
ATOM 1529 O O . VAL A 1 202 ? -8.631 15.816 3.700 1.00 97.75 202 VAL A O 1
ATOM 1532 N N . VAL A 1 203 ? -10.879 15.716 3.812 1.00 98.00 203 VAL A N 1
ATOM 1533 C CA . VAL A 1 203 ? -11.077 14.725 2.746 1.00 98.00 203 VAL A CA 1
ATOM 1534 C C . VAL A 1 203 ? -12.318 15.078 1.913 1.00 98.00 203 VAL A C 1
ATOM 1536 O O . VAL A 1 203 ? -13.201 15.783 2.413 1.00 98.00 203 VAL A O 1
ATOM 1539 N N . PRO A 1 204 ? -12.446 14.588 0.666 1.00 98.56 204 PRO A N 1
ATOM 1540 C CA . PRO A 1 204 ? -13.692 14.686 -0.089 1.00 98.56 204 PRO A CA 1
ATOM 1541 C C . PRO A 1 204 ? -14.868 14.035 0.649 1.00 98.56 204 PRO A C 1
ATOM 1543 O O . PRO A 1 204 ? -14.697 13.022 1.330 1.00 98.56 204 PRO A O 1
ATOM 1546 N N . VAL A 1 205 ? -16.077 14.569 0.479 1.00 98.62 205 VAL A N 1
ATOM 1547 C CA . VAL A 1 205 ? -17.311 13.914 0.947 1.00 98.62 205 VAL A CA 1
ATOM 1548 C C . VAL A 1 205 ? -17.428 12.511 0.346 1.00 98.62 205 VAL A C 1
ATOM 1550 O O . VAL A 1 205 ? -17.182 12.304 -0.840 1.00 98.62 205 VAL A O 1
ATOM 1553 N N . GLY A 1 206 ? -17.803 11.525 1.164 1.00 98.38 206 GLY A N 1
ATOM 1554 C CA . GLY A 1 206 ? -17.848 10.134 0.720 1.00 98.38 206 GLY A CA 1
ATOM 1555 C C . GLY A 1 206 ? -17.965 9.121 1.851 1.00 98.38 206 GLY A C 1
ATOM 1556 O O . GLY A 1 206 ? -18.160 9.467 3.016 1.00 98.38 206 GLY A O 1
ATOM 1557 N N . LYS A 1 207 ? -17.856 7.840 1.495 1.00 98.56 207 LYS A N 1
ATOM 1558 C CA . LYS A 1 207 ? -17.806 6.730 2.452 1.00 98.56 207 LYS A CA 1
ATOM 1559 C C . LYS A 1 207 ? -16.397 6.174 2.520 1.00 98.56 207 LYS A C 1
ATOM 1561 O O . LYS A 1 207 ? -15.843 5.847 1.476 1.00 98.56 207 LYS A O 1
ATOM 1566 N N . TYR A 1 208 ? -15.878 6.021 3.732 1.00 98.50 208 TYR A N 1
ATOM 1567 C CA . TYR A 1 208 ? -14.488 5.657 3.979 1.00 98.50 208 TYR A CA 1
ATOM 1568 C C . TYR A 1 208 ? -14.360 4.490 4.949 1.00 98.50 208 TYR A C 1
ATOM 1570 O O . TYR A 1 208 ? -15.171 4.347 5.862 1.00 98.50 208 TYR A O 1
ATOM 1578 N N . ALA A 1 209 ? -13.323 3.678 4.779 1.00 97.38 209 ALA A N 1
ATOM 1579 C CA . ALA A 1 209 ? -12.948 2.616 5.706 1.00 97.38 209 ALA A CA 1
ATOM 1580 C C . ALA A 1 209 ? -11.424 2.461 5.748 1.00 97.38 209 ALA A C 1
ATOM 1582 O O . ALA A 1 209 ? -10.719 2.930 4.856 1.00 97.38 209 ALA A O 1
ATOM 1583 N N . ILE A 1 210 ? -10.915 1.782 6.774 1.00 96.94 210 ILE A N 1
ATOM 1584 C CA . ILE A 1 210 ? -9.519 1.340 6.790 1.00 96.94 210 ILE A CA 1
ATOM 1585 C C . ILE A 1 210 ? -9.361 0.216 5.772 1.00 96.94 210 ILE A C 1
ATOM 1587 O O . ILE A 1 210 ? -10.128 -0.744 5.793 1.00 96.94 210 ILE A O 1
ATOM 1591 N N . THR A 1 211 ? -8.374 0.329 4.894 1.00 96.69 211 THR A N 1
ATOM 1592 C CA . THR A 1 211 ? -8.109 -0.637 3.812 1.00 96.69 211 THR A CA 1
ATOM 1593 C C . THR A 1 211 ? -6.720 -1.251 3.890 1.00 96.69 211 THR A C 1
ATOM 1595 O O . THR A 1 211 ? -6.471 -2.285 3.278 1.00 96.69 211 THR A O 1
ATOM 1598 N N . GLY A 1 212 ? -5.820 -0.647 4.662 1.00 96.81 212 GLY A N 1
ATOM 1599 C CA . GLY A 1 212 ? -4.452 -1.113 4.808 1.00 96.81 212 GLY A CA 1
ATOM 1600 C C . GLY A 1 212 ? -3.750 -0.437 5.973 1.00 96.81 212 GLY A C 1
ATOM 1601 O O . GLY A 1 212 ? -4.186 0.601 6.476 1.00 96.81 212 GLY A O 1
ATOM 1602 N N . GLY A 1 213 ? -2.624 -0.993 6.392 1.00 96.38 213 GLY A N 1
ATOM 1603 C CA . GLY A 1 213 ? -1.785 -0.384 7.408 1.00 96.38 213 GLY A CA 1
ATOM 1604 C C . GLY A 1 213 ? -0.812 -1.354 8.051 1.00 96.38 213 GLY A C 1
ATOM 1605 O O . GLY A 1 213 ? -0.828 -2.556 7.797 1.00 96.38 213 GLY A O 1
ATOM 1606 N N . LEU A 1 214 ? 0.038 -0.808 8.913 1.00 95.94 214 LEU A N 1
ATOM 1607 C CA . LEU A 1 214 ? 1.048 -1.550 9.644 1.00 95.94 214 LEU A CA 1
ATOM 1608 C C . LEU A 1 214 ? 1.173 -1.017 11.071 1.00 95.94 214 LEU A C 1
ATOM 1610 O O . LEU A 1 214 ? 1.455 0.162 11.304 1.00 95.94 214 LEU A O 1
ATOM 1614 N N . LEU A 1 215 ? 1.028 -1.928 12.026 1.00 94.62 215 LEU A N 1
ATOM 1615 C CA . LEU A 1 215 ? 1.340 -1.747 13.434 1.00 94.62 215 LEU A CA 1
ATOM 1616 C C . LEU A 1 215 ? 2.603 -2.521 13.783 1.00 94.62 215 LEU A C 1
ATOM 1618 O O . LEU A 1 215 ? 2.816 -3.632 13.306 1.00 94.62 215 LEU A O 1
ATOM 1622 N N . THR A 1 216 ? 3.435 -1.940 14.643 1.00 92.56 216 THR A N 1
ATOM 1623 C CA . THR A 1 216 ? 4.713 -2.537 15.051 1.00 92.56 216 THR A CA 1
ATOM 1624 C C . THR A 1 216 ? 4.897 -2.476 16.557 1.00 92.56 216 THR A C 1
ATOM 1626 O O . THR A 1 216 ? 4.525 -1.499 17.208 1.00 92.56 216 THR A O 1
ATOM 1629 N N . LYS A 1 217 ? 5.507 -3.508 17.137 1.00 90.00 217 LYS A N 1
ATOM 1630 C CA . LYS A 1 217 ? 5.864 -3.540 18.555 1.00 90.00 217 LYS A CA 1
ATOM 1631 C C . LYS A 1 217 ? 7.109 -4.399 18.763 1.00 90.00 217 LYS A C 1
ATOM 1633 O O . LYS A 1 217 ? 7.049 -5.619 18.849 1.00 90.00 217 LYS A O 1
ATOM 1638 N N . GLY A 1 218 ? 8.269 -3.753 18.860 1.00 86.56 218 GLY A N 1
ATOM 1639 C CA . GLY A 1 218 ? 9.541 -4.471 18.933 1.00 86.56 218 GLY A CA 1
ATOM 1640 C C . GLY A 1 218 ? 9.789 -5.263 17.648 1.00 86.56 218 GLY A C 1
ATOM 1641 O O . GLY A 1 218 ? 10.027 -4.658 16.606 1.00 86.56 218 GLY A O 1
ATOM 1642 N N . LYS A 1 219 ? 9.748 -6.597 17.735 1.00 84.06 219 LYS A N 1
ATOM 1643 C CA . LYS A 1 219 ? 9.865 -7.505 16.579 1.00 84.06 219 LYS A CA 1
ATOM 1644 C C . LYS A 1 219 ? 8.510 -7.952 16.024 1.00 84.06 219 LYS A C 1
ATOM 1646 O O . LYS A 1 219 ? 8.476 -8.501 14.929 1.00 84.06 219 LYS A O 1
ATOM 1651 N N . GLU A 1 220 ? 7.427 -7.717 16.761 1.00 86.44 220 GLU A N 1
ATOM 1652 C CA . GLU A 1 220 ? 6.075 -8.051 16.327 1.00 86.44 220 GLU A CA 1
ATOM 1653 C C . GLU A 1 220 ? 5.565 -7.006 15.336 1.00 86.44 220 GLU A C 1
ATOM 1655 O O . GLU A 1 220 ? 5.817 -5.801 15.478 1.00 86.44 220 GLU A O 1
ATOM 1660 N N . GLN A 1 221 ? 4.777 -7.471 14.375 1.00 90.75 221 GLN A N 1
ATOM 1661 C CA . GLN A 1 221 ? 4.021 -6.620 13.475 1.00 90.75 221 GLN A CA 1
ATOM 1662 C C . GLN A 1 221 ? 2.625 -7.193 13.249 1.00 90.75 221 GLN A C 1
ATOM 1664 O O . GLN A 1 221 ? 2.418 -8.398 13.371 1.00 90.75 221 GLN A O 1
ATOM 1669 N N . ALA A 1 222 ? 1.687 -6.313 12.931 1.00 92.62 222 ALA A N 1
ATOM 1670 C CA . ALA A 1 222 ? 0.345 -6.667 12.501 1.00 92.62 222 ALA A CA 1
ATOM 1671 C C . ALA A 1 222 ? -0.032 -5.751 11.342 1.00 92.62 222 ALA A C 1
ATOM 1673 O O . ALA A 1 222 ? 0.129 -4.529 11.444 1.00 92.62 222 ALA A O 1
ATOM 1674 N N . ARG A 1 223 ? -0.526 -6.321 10.249 1.00 95.25 223 ARG A N 1
ATOM 1675 C CA . ARG A 1 223 ? -1.101 -5.539 9.158 1.00 95.25 223 ARG A CA 1
ATOM 1676 C C . ARG A 1 223 ? -2.572 -5.284 9.423 1.00 95.25 223 ARG A C 1
ATOM 1678 O O . ARG A 1 223 ? -3.247 -6.111 10.027 1.00 95.25 223 ARG A O 1
ATOM 1685 N N . LEU A 1 224 ? -3.047 -4.126 8.985 1.00 96.31 224 LEU A N 1
ATOM 1686 C CA . LEU A 1 224 ? -4.453 -3.756 9.082 1.00 96.31 224 LEU A CA 1
ATOM 1687 C C . LEU A 1 224 ? -5.162 -4.114 7.779 1.00 96.31 224 LEU A C 1
ATOM 1689 O O . LEU A 1 224 ? -4.670 -3.780 6.705 1.00 96.31 224 LEU A O 1
ATOM 1693 N N . ALA A 1 225 ? -6.330 -4.730 7.888 1.00 96.31 225 ALA A N 1
ATOM 1694 C CA . ALA A 1 225 ? -7.278 -4.912 6.797 1.00 96.31 225 ALA A CA 1
ATOM 1695 C C . ALA A 1 225 ? -8.673 -4.442 7.237 1.00 96.31 225 ALA A C 1
ATOM 1697 O O . ALA A 1 225 ? -8.942 -4.278 8.430 1.00 96.31 225 ALA A O 1
ATOM 1698 N N . THR A 1 226 ? -9.582 -4.226 6.282 1.00 96.50 226 THR A N 1
ATOM 1699 C CA . THR A 1 226 ? -10.948 -3.761 6.586 1.00 96.50 226 THR A CA 1
ATOM 1700 C C . THR A 1 226 ? -11.701 -4.727 7.498 1.00 96.50 226 THR A C 1
ATOM 1702 O O . THR A 1 226 ? -12.427 -4.287 8.388 1.00 96.50 226 THR A O 1
ATOM 1705 N N . GLY A 1 227 ? -11.535 -6.037 7.298 1.00 96.06 227 GLY A N 1
ATOM 1706 C CA . GLY A 1 227 ? -12.223 -7.054 8.085 1.00 96.06 227 GLY A CA 1
ATOM 1707 C C . GLY A 1 227 ? -13.744 -6.887 8.055 1.00 96.06 227 GLY A C 1
ATOM 1708 O O . GLY A 1 227 ? -14.380 -6.886 7.002 1.00 96.06 227 GLY A O 1
ATOM 1709 N N . LYS A 1 228 ? -14.324 -6.722 9.243 1.00 96.44 228 LYS A N 1
ATOM 1710 C CA . LYS A 1 228 ? -15.755 -6.490 9.489 1.00 96.44 228 LYS A CA 1
ATOM 1711 C C . LYS A 1 228 ? -16.091 -5.016 9.729 1.00 96.44 228 LYS A C 1
ATOM 1713 O O . LYS A 1 228 ? -17.240 -4.703 10.056 1.00 96.44 228 LYS A O 1
ATOM 1718 N N . MET A 1 229 ? -15.113 -4.119 9.605 1.00 96.19 229 MET A N 1
ATOM 1719 C CA . MET A 1 229 ? -15.308 -2.696 9.836 1.00 96.19 229 MET A CA 1
ATOM 1720 C C . MET A 1 229 ? -16.333 -2.125 8.860 1.00 96.19 229 MET A C 1
ATOM 1722 O O . MET A 1 229 ? -16.272 -2.342 7.650 1.00 96.19 229 MET A O 1
ATOM 1726 N N . ARG A 1 230 ? -17.289 -1.359 9.387 1.00 96.75 230 ARG A N 1
ATOM 1727 C CA . ARG A 1 230 ? -18.243 -0.626 8.551 1.00 96.75 230 ARG A CA 1
ATOM 1728 C C . ARG A 1 230 ? -17.617 0.669 8.061 1.00 96.75 230 ARG A C 1
ATOM 1730 O O . ARG A 1 230 ? -16.926 1.353 8.809 1.00 96.75 230 ARG A O 1
ATOM 1737 N N . SER A 1 231 ? -17.945 1.048 6.831 1.00 97.56 231 SER A N 1
ATOM 1738 C CA . SER A 1 231 ? -17.569 2.358 6.311 1.00 97.56 231 SER A CA 1
ATOM 1739 C C . SER A 1 231 ? -18.246 3.483 7.095 1.00 97.56 231 SER A C 1
ATOM 1741 O O . SER A 1 231 ? -19.441 3.392 7.397 1.00 97.56 231 SER A O 1
ATOM 1743 N N . VAL A 1 232 ? -17.532 4.578 7.319 1.00 98.12 232 VAL A N 1
ATOM 1744 C CA . VAL A 1 232 ? -18.060 5.819 7.887 1.00 98.12 232 VAL A CA 1
ATOM 1745 C C . VAL A 1 232 ? -18.427 6.790 6.773 1.00 98.12 232 VAL A C 1
ATOM 1747 O O . VAL A 1 232 ? -17.788 6.807 5.725 1.00 98.12 232 VAL A O 1
ATOM 1750 N N . THR A 1 233 ? -19.472 7.591 6.971 1.00 98.56 233 THR A N 1
ATOM 1751 C CA . THR A 1 233 ? -19.875 8.617 5.996 1.00 98.56 233 THR A CA 1
ATOM 1752 C C . THR A 1 233 ? -19.321 9.969 6.425 1.00 98.56 233 THR A C 1
ATOM 1754 O O . THR A 1 233 ? -19.648 10.450 7.507 1.00 98.56 233 THR A O 1
ATOM 1757 N N . VAL A 1 234 ? -18.510 10.580 5.567 1.00 98.69 234 VAL A N 1
ATOM 1758 C CA . VAL A 1 234 ? -18.047 11.963 5.688 1.00 98.69 234 VAL A CA 1
ATOM 1759 C C . VAL A 1 234 ? -19.025 12.837 4.917 1.00 98.69 234 VAL A C 1
ATOM 1761 O O . VAL A 1 234 ? -19.157 12.681 3.706 1.00 98.69 234 VAL A O 1
ATOM 1764 N N . ALA A 1 235 ? -19.724 13.729 5.615 1.00 98.56 235 ALA A N 1
ATOM 1765 C CA . ALA A 1 235 ? -20.644 14.696 5.019 1.00 98.56 235 ALA A CA 1
ATOM 1766 C C . ALA A 1 235 ? -19.998 16.088 4.924 1.00 98.56 235 ALA A C 1
ATOM 1768 O O . ALA A 1 235 ? -19.047 16.381 5.649 1.00 98.56 235 ALA A O 1
ATOM 1769 N N . SER A 1 236 ? -20.544 16.943 4.056 1.00 98.44 236 SER A N 1
ATOM 1770 C CA . SER A 1 236 ? -20.045 18.302 3.801 1.00 98.44 236 SER A CA 1
ATOM 1771 C C . SER A 1 236 ? -19.923 19.110 5.100 1.00 98.44 236 SER A C 1
ATOM 1773 O O . SER A 1 236 ? -20.880 19.218 5.876 1.00 98.44 236 SER A O 1
ATOM 1775 N N . GLY A 1 237 ? -18.717 19.608 5.385 1.00 97.81 237 GLY A N 1
ATOM 1776 C CA . GLY A 1 237 ? -18.375 20.361 6.595 1.00 97.81 237 GLY A CA 1
ATOM 1777 C C . GLY A 1 237 ? -18.524 19.591 7.915 1.00 97.81 237 GLY A C 1
ATOM 1778 O O . GLY A 1 237 ? -18.601 20.212 8.978 1.00 97.81 237 GLY A O 1
ATOM 1779 N N . LYS A 1 238 ? -18.630 18.256 7.884 1.00 98.56 238 LYS A N 1
ATOM 1780 C CA . LYS A 1 238 ? -18.752 17.408 9.081 1.00 98.56 238 LYS A CA 1
ATOM 1781 C C . LYS A 1 238 ? -17.492 16.588 9.323 1.00 98.56 238 LYS A C 1
ATOM 1783 O O . LYS A 1 238 ? -16.770 16.235 8.397 1.00 98.56 238 LYS A O 1
ATOM 1788 N N . VAL A 1 239 ? -17.291 16.235 10.591 1.00 98.50 239 VAL A N 1
ATOM 1789 C CA . VAL A 1 239 ? -16.238 15.324 11.044 1.00 98.50 239 VAL A CA 1
ATOM 1790 C C . VAL A 1 239 ? -16.824 13.918 11.168 1.00 98.50 239 VAL A C 1
ATOM 1792 O O . VAL A 1 239 ? -17.783 13.717 11.917 1.00 98.50 239 VAL A O 1
ATOM 1795 N N . ALA A 1 240 ? -16.244 12.946 10.468 1.00 98.50 240 ALA A N 1
ATOM 1796 C CA . ALA A 1 240 ? -16.480 11.524 10.697 1.00 98.50 240 ALA A CA 1
ATOM 1797 C C . ALA A 1 240 ? -15.335 10.936 11.527 1.00 98.50 240 ALA A C 1
ATOM 1799 O O . ALA A 1 240 ? -14.175 11.283 11.318 1.00 98.50 240 ALA A O 1
ATOM 1800 N N . LYS A 1 241 ? -15.647 10.029 12.453 1.00 98.25 241 LYS A N 1
ATOM 1801 C CA . LYS A 1 241 ? -14.646 9.387 13.313 1.00 98.25 241 LYS A CA 1
ATOM 1802 C C . LYS A 1 241 ? -14.328 7.983 12.828 1.00 98.25 241 LYS A C 1
ATOM 1804 O O . LYS A 1 241 ? -15.248 7.211 12.577 1.00 98.25 241 LYS A O 1
ATOM 1809 N N . ILE A 1 242 ? -13.044 7.659 12.743 1.00 97.88 242 ILE A N 1
ATOM 1810 C CA . ILE A 1 242 ? -12.529 6.314 12.484 1.00 97.88 242 ILE A CA 1
ATOM 1811 C C . ILE A 1 242 ? -11.636 5.946 13.660 1.00 97.88 242 ILE A C 1
ATOM 1813 O O . ILE A 1 242 ? -10.554 6.503 13.826 1.00 97.88 242 ILE A O 1
ATOM 1817 N N . GLU A 1 243 ? -12.104 5.010 14.474 1.00 97.06 243 GLU A N 1
ATOM 1818 C CA . GLU A 1 243 ? -11.405 4.560 15.675 1.00 97.06 243 GLU A CA 1
ATOM 1819 C C . GLU A 1 243 ? -11.006 3.100 15.474 1.00 97.06 243 GLU A C 1
ATOM 1821 O O . GLU A 1 243 ? -11.851 2.289 15.095 1.00 97.06 243 GLU A O 1
ATOM 1826 N N . ILE A 1 244 ? -9.738 2.762 15.694 1.00 96.00 244 ILE A N 1
ATOM 1827 C CA . ILE A 1 244 ? -9.233 1.384 15.617 1.00 96.00 244 ILE A CA 1
ATOM 1828 C C . ILE A 1 244 ? -8.481 1.001 16.893 1.00 96.00 244 ILE A C 1
ATOM 1830 O O . ILE A 1 244 ? -8.055 1.856 17.671 1.00 96.00 244 ILE A O 1
ATOM 1834 N N . GLY A 1 245 ? -8.263 -0.292 17.099 1.00 93.50 245 GLY A N 1
ATOM 1835 C CA . GLY A 1 245 ? -7.587 -0.811 18.279 1.00 93.50 245 GLY A CA 1
ATOM 1836 C C . GLY A 1 245 ? -8.548 -1.287 19.362 1.00 93.50 245 GLY A C 1
ATOM 1837 O O . GLY A 1 245 ? -9.603 -1.868 19.096 1.00 93.50 245 GLY A O 1
ATOM 1838 N N . GLY A 1 246 ? -8.135 -1.070 20.607 1.00 91.12 246 GLY A N 1
ATOM 1839 C CA . GLY A 1 246 ? -8.866 -1.482 21.796 1.00 91.12 246 GLY A CA 1
ATOM 1840 C C . GLY A 1 246 ? -8.763 -2.985 22.057 1.00 91.12 246 GLY A C 1
ATOM 1841 O O . GLY A 1 246 ? -7.718 -3.616 21.863 1.00 91.12 246 GLY A O 1
ATOM 1842 N N . SER A 1 247 ? -9.853 -3.564 22.562 1.00 89.50 247 SER A N 1
ATOM 1843 C CA . SER A 1 247 ? -9.913 -4.999 22.849 1.00 89.50 247 SER A CA 1
ATOM 1844 C C . SER A 1 247 ? -9.982 -5.811 21.560 1.00 89.50 247 SER A C 1
ATOM 1846 O O . SER A 1 247 ? -10.829 -5.562 20.708 1.00 89.50 247 SER A O 1
ATOM 1848 N N . VAL A 1 248 ? -9.119 -6.821 21.454 1.00 89.31 248 VAL A N 1
ATOM 1849 C CA . VAL A 1 248 ? -9.083 -7.724 20.302 1.00 89.31 248 VAL A CA 1
ATOM 1850 C C . VAL A 1 248 ? -9.941 -8.957 20.566 1.00 89.31 248 VAL A C 1
ATOM 1852 O O . VAL A 1 248 ? -9.840 -9.592 21.618 1.00 89.31 248 VAL A O 1
ATOM 1855 N N . THR A 1 249 ? -10.753 -9.315 19.581 1.00 90.06 249 THR A N 1
ATOM 1856 C CA . THR A 1 249 ? -11.521 -10.560 19.514 1.00 90.06 249 THR A CA 1
ATOM 1857 C C . THR A 1 249 ? -10.854 -11.526 18.539 1.00 90.06 249 THR A C 1
ATOM 1859 O O . THR A 1 249 ? -10.228 -11.094 17.574 1.00 90.06 249 THR A O 1
ATOM 1862 N N . ALA A 1 250 ? -10.943 -12.829 18.810 1.00 88.12 250 ALA A N 1
ATOM 1863 C CA . ALA A 1 250 ? -10.410 -13.874 17.943 1.00 88.12 250 ALA A CA 1
ATOM 1864 C C . ALA A 1 250 ? -11.554 -14.771 17.464 1.00 88.12 250 ALA A C 1
ATOM 1866 O O . ALA A 1 250 ? -12.216 -15.407 18.286 1.00 88.12 250 ALA A O 1
ATOM 1867 N N . ASP A 1 251 ? -11.743 -14.848 16.151 1.00 90.12 251 ASP A N 1
ATOM 1868 C CA . ASP A 1 251 ? -12.719 -15.723 15.512 1.00 90.12 251 ASP A CA 1
ATOM 1869 C C . ASP A 1 251 ? -12.009 -16.922 14.891 1.00 90.12 251 ASP A C 1
ATOM 1871 O O . ASP A 1 251 ? -11.027 -16.774 14.168 1.00 90.12 251 ASP A O 1
ATOM 1875 N N . PHE A 1 252 ? -12.530 -18.119 15.141 1.00 86.88 252 PHE A N 1
ATOM 1876 C CA . PHE A 1 252 ? -12.016 -19.363 14.577 1.00 86.88 252 PHE A CA 1
ATOM 1877 C C . PHE A 1 252 ? -13.154 -20.360 14.359 1.00 86.88 252 PHE A C 1
ATOM 1879 O O . PHE A 1 252 ? -14.200 -20.303 15.012 1.00 86.88 252 PHE A O 1
ATOM 1886 N N . ARG A 1 253 ? -12.946 -21.302 13.438 1.00 88.25 253 ARG A N 1
ATOM 1887 C CA . ARG A 1 253 ? -13.905 -22.380 13.162 1.00 88.25 253 ARG A CA 1
ATOM 1888 C C . ARG A 1 253 ? -13.579 -23.620 13.985 1.00 88.25 253 ARG A C 1
ATOM 1890 O O . ARG A 1 253 ? -12.411 -23.978 14.144 1.00 88.25 253 ARG A O 1
ATOM 1897 N N . TYR A 1 254 ? -14.616 -24.303 14.459 1.00 87.75 254 TYR A N 1
ATOM 1898 C CA . TYR A 1 254 ? -14.485 -25.575 15.160 1.00 87.75 254 TYR A CA 1
ATOM 1899 C C . TYR A 1 254 ? -15.540 -26.584 14.701 1.00 87.75 254 TYR A C 1
ATOM 1901 O O . TYR A 1 254 ? -16.607 -26.214 14.218 1.00 87.75 254 TYR A O 1
ATOM 1909 N N . GLU A 1 255 ? -15.232 -27.861 14.885 1.00 90.25 255 GLU A N 1
ATOM 1910 C CA . GLU A 1 255 ? -16.107 -29.001 14.625 1.00 90.25 255 GLU A CA 1
ATOM 1911 C C . GLU A 1 255 ? -16.193 -29.855 15.891 1.00 90.25 255 GLU A C 1
ATOM 1913 O O . GLU A 1 255 ? -15.180 -30.097 16.552 1.00 90.25 255 GLU A O 1
ATOM 1918 N N . LEU A 1 256 ? -17.400 -30.312 16.227 1.00 87.88 256 LEU A N 1
ATOM 1919 C CA . LEU A 1 256 ? -17.637 -31.269 17.304 1.00 87.88 256 LEU A CA 1
ATOM 1920 C C . LEU A 1 256 ? -18.207 -32.551 16.695 1.00 87.88 256 LEU A C 1
ATOM 1922 O O . LEU A 1 256 ? -19.350 -32.563 16.246 1.00 87.88 256 LEU A O 1
ATOM 1926 N N . ALA A 1 257 ? -17.413 -33.617 16.685 1.00 89.62 257 ALA A N 1
ATOM 1927 C CA . ALA A 1 257 ? -17.813 -34.924 16.169 1.00 89.62 257 ALA A CA 1
ATOM 1928 C C . ALA A 1 257 ? -17.212 -36.030 17.041 1.00 89.62 257 ALA A C 1
ATOM 1930 O O . ALA A 1 257 ? -16.072 -35.911 17.484 1.00 89.62 257 ALA A O 1
ATOM 1931 N N . ASP A 1 258 ? -17.986 -37.079 17.329 1.00 88.19 258 ASP A N 1
ATOM 1932 C CA . ASP A 1 258 ? -17.549 -38.246 18.114 1.00 88.19 258 ASP A CA 1
ATOM 1933 C C . ASP A 1 258 ? -16.872 -37.891 19.455 1.00 88.19 258 ASP A C 1
ATOM 1935 O O . ASP A 1 258 ? -15.877 -38.491 19.862 1.00 88.19 258 ASP A O 1
ATOM 1939 N N . GLY A 1 259 ? -17.384 -36.859 20.138 1.00 82.62 259 GLY A N 1
ATOM 1940 C CA . GLY A 1 259 ? -16.826 -36.369 21.404 1.00 82.62 259 GLY A CA 1
ATOM 1941 C C . GLY A 1 259 ? -15.488 -35.628 21.277 1.00 82.62 259 GLY A C 1
ATOM 1942 O O . GLY A 1 259 ? -14.877 -35.309 22.294 1.00 82.62 259 GLY A O 1
ATOM 1943 N N . LYS A 1 260 ? -15.030 -35.330 20.055 1.00 82.25 260 LYS A N 1
ATOM 1944 C CA . LYS A 1 260 ? -13.800 -34.584 19.772 1.00 82.25 260 LYS A CA 1
ATOM 1945 C C . LYS A 1 260 ? -14.119 -33.181 19.276 1.00 82.25 260 LYS A C 1
ATOM 1947 O O . LYS A 1 260 ? -14.870 -33.006 18.319 1.00 82.25 260 LYS A O 1
ATOM 1952 N N . LEU A 1 261 ? -13.495 -32.191 19.910 1.00 83.75 261 LEU A N 1
ATOM 1953 C CA . LEU A 1 261 ? -13.465 -30.811 19.439 1.00 83.75 261 LEU A CA 1
ATOM 1954 C C . LEU A 1 261 ? -12.235 -30.618 18.547 1.00 83.75 261 LEU A C 1
ATOM 1956 O O . LEU A 1 261 ? -11.107 -30.699 19.029 1.00 83.75 261 LEU A O 1
ATOM 1960 N N . THR A 1 262 ? -12.449 -30.331 17.267 1.00 84.56 262 THR A N 1
ATOM 1961 C CA . THR A 1 262 ? -11.381 -29.986 16.321 1.00 84.56 262 THR A CA 1
ATOM 1962 C C . THR A 1 262 ? -11.464 -28.507 16.004 1.00 84.56 262 THR A C 1
ATOM 1964 O O . THR A 1 262 ? -12.506 -28.032 15.566 1.00 84.56 262 THR A O 1
ATOM 1967 N N . VAL A 1 263 ? -10.373 -27.773 16.196 1.00 81.31 263 VAL A N 1
ATOM 1968 C CA . VAL A 1 263 ? -10.294 -26.351 15.850 1.00 81.31 263 VAL A CA 1
ATOM 1969 C C . VAL A 1 263 ? -9.428 -26.204 14.609 1.00 81.31 263 VAL A C 1
ATOM 1971 O O . VAL A 1 263 ? -8.326 -26.751 14.558 1.00 81.31 263 VAL A O 1
ATOM 1974 N N . LYS A 1 264 ? -9.938 -25.511 13.588 1.00 82.25 264 LYS A N 1
ATOM 1975 C CA . LYS A 1 264 ? -9.179 -25.254 12.358 1.00 82.25 264 LYS A CA 1
ATOM 1976 C C . LYS A 1 264 ? -8.067 -24.235 12.652 1.00 82.25 264 LYS A C 1
ATOM 1978 O O . LYS A 1 264 ? -8.264 -23.374 13.505 1.00 82.25 264 LYS A O 1
ATOM 1983 N N . PRO A 1 265 ? -6.920 -24.298 11.958 1.00 74.69 265 PRO A N 1
ATOM 1984 C CA . PRO A 1 265 ? -5.783 -23.411 12.227 1.00 74.69 265 PRO A CA 1
ATOM 1985 C C . PRO A 1 265 ? -6.022 -21.944 11.825 1.00 74.69 265 PRO A C 1
ATOM 1987 O O . PRO A 1 265 ? -5.203 -21.087 12.136 1.00 74.69 265 PRO A O 1
ATOM 1990 N N . GLU A 1 266 ? -7.131 -21.648 11.149 1.00 84.38 266 GLU A N 1
ATOM 1991 C CA . GLU A 1 266 ? -7.513 -20.302 10.724 1.00 84.38 266 GLU A CA 1
ATOM 1992 C C . GLU A 1 266 ? -8.111 -19.512 11.897 1.00 84.38 266 GLU A C 1
ATOM 1994 O O . GLU A 1 266 ? -9.217 -19.803 12.368 1.00 84.38 266 GLU A O 1
ATOM 1999 N N . ILE A 1 267 ? -7.368 -18.504 12.360 1.00 85.62 267 ILE A N 1
ATOM 2000 C CA . ILE A 1 267 ? -7.807 -17.537 13.368 1.00 85.62 267 ILE A CA 1
ATOM 2001 C C . ILE A 1 267 ? -7.774 -16.153 12.741 1.00 85.62 267 ILE A C 1
ATOM 2003 O O . ILE A 1 267 ? -6.751 -15.744 12.196 1.00 85.62 267 ILE A O 1
ATOM 2007 N N . HIS A 1 268 ? -8.86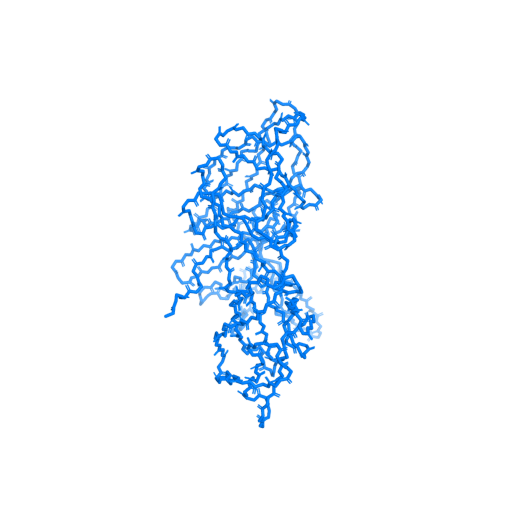3 -15.416 12.899 1.00 91.00 268 HIS A N 1
ATOM 2008 C CA . HIS A 1 268 ? -8.955 -14.014 12.527 1.00 91.00 268 HIS A CA 1
ATOM 2009 C C . HIS A 1 268 ? -8.996 -13.159 13.786 1.00 91.00 268 HIS A C 1
ATOM 2011 O O . HIS A 1 268 ? -9.733 -13.475 14.721 1.00 91.00 268 HIS A O 1
ATOM 2017 N N . TYR A 1 269 ? -8.229 -12.074 13.814 1.00 92.12 269 TYR A N 1
ATOM 2018 C CA . TYR A 1 269 ? -8.208 -11.142 14.936 1.00 92.12 269 TYR A CA 1
ATOM 2019 C C . TYR A 1 269 ? -8.867 -9.835 14.527 1.00 92.12 269 TYR A C 1
ATOM 2021 O O . TYR A 1 269 ? -8.416 -9.201 13.579 1.00 92.12 269 TYR A O 1
ATOM 2029 N N . TYR A 1 270 ? -9.886 -9.408 15.266 1.00 95.19 270 TYR A N 1
ATOM 2030 C CA . TYR A 1 270 ? -10.601 -8.163 14.998 1.00 95.19 270 TYR A CA 1
ATOM 2031 C C . TYR A 1 270 ? -10.512 -7.217 16.182 1.00 95.19 270 TYR A C 1
ATOM 2033 O O . TYR A 1 270 ? -10.661 -7.643 17.331 1.00 95.19 270 TYR A O 1
ATOM 2041 N N . GLY A 1 271 ? -10.301 -5.935 15.913 1.00 94.69 271 GLY A N 1
ATOM 2042 C CA . GLY A 1 271 ? -10.401 -4.906 16.940 1.00 94.69 271 GLY A CA 1
ATOM 2043 C C . GLY A 1 271 ? -11.837 -4.468 17.172 1.00 94.69 271 GLY A C 1
ATOM 2044 O O . GLY A 1 271 ? -12.785 -5.019 16.603 1.00 94.69 271 GLY A O 1
ATOM 2045 N N . GLN A 1 272 ? -12.006 -3.476 18.041 1.00 93.94 272 GLN A N 1
ATOM 2046 C CA . GLN A 1 272 ? -13.325 -3.073 18.526 1.00 93.94 272 GLN A CA 1
ATOM 2047 C C . GLN A 1 272 ? -14.245 -2.558 17.411 1.00 93.94 272 GLN A C 1
ATOM 2049 O O . GLN A 1 272 ? -15.463 -2.733 17.494 1.00 93.94 272 GLN A O 1
ATOM 2054 N N . SER A 1 273 ? -13.679 -1.959 16.364 1.00 94.44 273 SER A N 1
ATOM 2055 C CA . SER A 1 273 ? -14.439 -1.418 15.236 1.00 94.44 273 SER A CA 1
ATOM 2056 C C . SER A 1 273 ? -14.601 -2.414 14.090 1.00 94.44 273 SER A C 1
ATOM 2058 O O . SER A 1 273 ? -15.244 -2.094 13.089 1.00 94.44 273 SER A O 1
ATOM 2060 N N . GLY A 1 274 ? -14.079 -3.634 14.242 1.00 96.12 274 GLY A N 1
ATOM 2061 C CA . GLY A 1 274 ? -14.148 -4.703 13.251 1.00 96.12 274 GLY A CA 1
ATOM 2062 C C . GLY A 1 274 ? -13.000 -4.706 12.246 1.00 96.12 274 GLY A C 1
ATOM 2063 O O . GLY A 1 274 ? -13.003 -5.562 11.365 1.00 96.12 274 GLY A O 1
ATOM 2064 N N . GLU A 1 275 ? -12.028 -3.802 12.359 1.00 96.69 275 GLU A N 1
ATOM 2065 C CA . GLU A 1 275 ? -10.796 -3.877 11.579 1.00 96.69 275 GLU A CA 1
ATOM 2066 C C . GLU A 1 275 ? -10.045 -5.170 11.901 1.00 96.69 275 GLU A C 1
ATOM 2068 O O . GLU A 1 275 ? -10.048 -5.630 13.045 1.00 96.69 275 GLU A O 1
ATOM 2073 N N . GLU A 1 276 ? -9.417 -5.768 10.896 1.00 96.56 276 GLU A N 1
ATOM 2074 C CA . GLU A 1 276 ? -8.738 -7.051 11.036 1.00 96.56 276 GLU A CA 1
ATOM 2075 C C . GLU A 1 276 ? -7.224 -6.871 11.150 1.00 96.56 276 GLU A C 1
ATOM 2077 O O . GLU A 1 276 ? -6.618 -6.088 10.416 1.00 96.56 276 GLU A O 1
ATOM 2082 N N . TYR A 1 277 ? -6.614 -7.629 12.060 1.00 94.19 277 TYR A N 1
ATOM 2083 C CA . TYR A 1 277 ? -5.171 -7.734 12.227 1.00 94.19 277 TYR A CA 1
ATOM 2084 C C . TYR A 1 277 ? -4.675 -8.997 11.525 1.00 94.19 277 TYR A C 1
ATOM 2086 O O . TYR A 1 277 ? -4.780 -10.102 12.062 1.00 94.19 277 TYR A O 1
ATOM 2094 N N . VAL A 1 278 ? -4.132 -8.825 10.322 1.00 92.56 278 VAL A N 1
ATOM 2095 C CA . VAL A 1 278 ? -3.586 -9.907 9.494 1.00 92.56 278 VAL A CA 1
ATOM 2096 C C . VAL A 1 278 ? -2.067 -9.975 9.616 1.00 92.56 278 VAL A C 1
ATOM 2098 O O . VAL A 1 278 ? -1.422 -9.040 10.099 1.00 92.56 278 VAL A O 1
ATOM 2101 N N . GLU A 1 279 ? -1.489 -11.111 9.216 1.00 87.88 279 GLU A N 1
ATOM 2102 C CA . GLU A 1 279 ? -0.046 -11.394 9.346 1.00 87.88 279 GLU A CA 1
ATOM 2103 C C . GLU A 1 279 ? 0.490 -11.208 10.776 1.00 87.88 279 GLU A C 1
ATOM 2105 O O . GLU A 1 279 ? 1.684 -11.002 10.997 1.00 87.88 279 GLU A O 1
ATOM 2110 N N . TRP A 1 280 ? -0.404 -11.271 11.761 1.00 85.50 280 TRP A N 1
ATOM 2111 C CA . TRP A 1 280 ? -0.072 -11.072 13.154 1.00 85.50 280 TRP A CA 1
ATOM 2112 C C . TRP A 1 280 ? 0.070 -12.414 13.859 1.00 85.50 280 TRP A C 1
ATOM 2114 O O . TRP A 1 280 ? -0.895 -13.159 14.041 1.00 85.50 280 TRP A O 1
ATOM 2124 N N . LEU A 1 281 ? 1.296 -12.701 14.284 1.00 73.69 281 LEU A N 1
ATOM 2125 C CA . LEU A 1 281 ? 1.626 -13.837 15.132 1.00 73.69 281 LEU A CA 1
ATOM 2126 C C . LEU A 1 281 ? 2.049 -13.292 16.502 1.00 73.69 281 LEU A C 1
ATOM 2128 O O . LEU A 1 281 ? 3.197 -12.876 16.649 1.00 73.69 281 LEU A O 1
ATOM 2132 N N . PRO A 1 282 ? 1.145 -13.220 17.496 1.00 66.75 282 PRO A N 1
ATOM 2133 C CA . PRO A 1 282 ? 1.498 -12.707 18.816 1.00 66.75 282 PRO A CA 1
ATOM 2134 C C . PRO A 1 282 ? 2.570 -13.593 19.473 1.00 66.75 282 PRO A C 1
ATOM 2136 O O . PRO A 1 282 ? 2.393 -14.810 19.584 1.00 66.75 282 PRO A O 1
ATOM 2139 N N . ASP A 1 283 ? 3.663 -12.982 19.939 1.00 57.78 283 ASP A N 1
ATOM 2140 C CA . ASP A 1 283 ? 4.850 -13.650 20.480 1.00 57.78 283 ASP A CA 1
ATOM 2141 C C . ASP A 1 283 ? 4.467 -14.692 21.545 1.00 57.78 283 ASP A C 1
ATOM 2143 O O . ASP A 1 283 ? 3.983 -14.369 22.637 1.00 57.78 283 ASP A O 1
ATOM 2147 N N . ASN A 1 284 ? 4.737 -15.967 21.241 1.00 49.84 284 ASN A N 1
ATOM 2148 C CA . ASN A 1 284 ? 4.750 -17.107 22.170 1.00 49.84 284 ASN A CA 1
ATOM 2149 C C . ASN A 1 284 ? 3.491 -17.328 23.029 1.00 49.84 284 ASN A C 1
ATOM 2151 O O . ASN A 1 284 ? 3.512 -18.090 24.002 1.00 49.84 284 ASN A O 1
ATOM 2155 N N . LYS A 1 285 ? 2.366 -16.706 22.679 1.00 56.38 285 LYS A N 1
ATOM 2156 C CA . LYS A 1 285 ? 1.068 -16.965 23.302 1.00 56.38 285 LYS A CA 1
ATOM 2157 C C . LYS A 1 285 ? 0.019 -17.140 22.221 1.00 56.38 285 LYS A C 1
ATOM 2159 O O . LYS A 1 285 ? -0.949 -16.388 22.179 1.00 56.38 285 LYS A O 1
ATOM 2164 N N . SER A 1 286 ? 0.170 -18.203 21.430 1.00 61.44 286 SER A N 1
ATOM 2165 C CA . SER A 1 286 ? -0.954 -18.792 20.704 1.00 61.44 286 SER A CA 1
ATOM 2166 C C . SER A 1 286 ? -2.182 -18.797 21.615 1.00 61.44 286 SER A C 1
ATOM 2168 O O . SER A 1 286 ? -2.044 -19.230 22.778 1.00 61.44 286 SER A O 1
ATOM 2170 N N . PRO A 1 287 ? -3.344 -18.305 21.148 1.00 69.25 287 PRO A N 1
ATOM 2171 C CA . PRO A 1 287 ? -4.543 -18.243 21.965 1.00 69.25 287 PRO A CA 1
ATOM 2172 C C . PRO A 1 287 ? -4.778 -19.588 22.652 1.00 69.25 287 PRO A C 1
ATOM 2174 O O . PRO A 1 287 ? -4.721 -20.646 22.021 1.00 69.25 287 PRO A O 1
ATOM 2177 N N . LYS A 1 288 ? -4.957 -19.557 23.976 1.00 77.44 288 LYS A N 1
ATOM 2178 C CA . LYS A 1 288 ? -5.289 -20.762 24.735 1.00 77.44 288 LYS A CA 1
ATOM 2179 C C . LYS A 1 288 ? -6.788 -20.978 24.614 1.00 77.44 288 LYS A C 1
ATOM 2181 O O . LYS A 1 288 ? -7.567 -20.199 25.158 1.00 77.44 288 LYS A O 1
ATOM 2186 N N . ILE A 1 289 ? -7.176 -22.061 23.963 1.00 79.19 289 ILE A N 1
ATOM 2187 C CA . ILE A 1 289 ? -8.562 -22.504 23.921 1.00 79.19 289 ILE A CA 1
ATOM 2188 C C . ILE A 1 289 ? -8.813 -23.317 25.179 1.00 79.19 289 ILE A C 1
ATOM 2190 O O . ILE A 1 289 ? -8.047 -24.219 25.517 1.00 79.19 289 ILE A O 1
ATOM 2194 N N . THR A 1 290 ? -9.875 -22.973 25.894 1.00 83.50 290 THR A N 1
ATOM 2195 C CA . THR A 1 290 ? -10.270 -23.667 27.116 1.00 83.50 290 THR A CA 1
ATOM 2196 C C . THR A 1 290 ? -11.714 -24.114 26.965 1.00 83.50 290 THR A C 1
ATOM 2198 O O . THR A 1 290 ? -12.591 -23.288 26.725 1.00 83.50 290 THR A O 1
ATOM 2201 N N . VAL A 1 291 ? -11.952 -25.418 27.090 1.00 82.06 291 VAL A N 1
ATOM 2202 C CA . VAL A 1 291 ? -13.277 -26.030 26.975 1.00 82.06 291 VAL A CA 1
ATOM 2203 C C . VAL A 1 291 ? -13.846 -26.212 28.373 1.00 82.06 291 VAL A C 1
ATOM 2205 O O . VAL A 1 291 ? -13.175 -26.744 29.259 1.00 82.06 291 VAL A O 1
ATOM 2208 N N . PHE A 1 292 ? -15.085 -25.780 28.575 1.00 82.12 292 PHE A N 1
ATOM 2209 C CA . PHE A 1 292 ? -15.801 -25.917 29.839 1.00 82.12 292 PHE A CA 1
ATOM 2210 C C . PHE A 1 292 ? -16.997 -26.849 29.657 1.00 82.12 292 PHE A C 1
ATOM 2212 O O . PHE A 1 292 ? -17.712 -26.767 28.660 1.00 82.12 292 PHE A O 1
ATOM 2219 N N . ASP A 1 293 ? -17.232 -27.716 30.639 1.00 78.81 293 ASP A N 1
ATOM 2220 C CA . ASP A 1 293 ? -18.488 -28.459 30.739 1.00 78.81 293 ASP A CA 1
ATOM 2221 C C . ASP A 1 293 ? -19.566 -27.512 31.274 1.00 78.81 293 ASP A C 1
ATOM 2223 O O . ASP A 1 293 ? -19.406 -26.918 32.337 1.00 78.81 293 ASP A O 1
ATOM 2227 N N . SER A 1 294 ? -20.684 -27.389 30.558 1.00 76.19 294 SER A N 1
ATOM 2228 C CA . SER A 1 294 ? -21.826 -26.543 30.943 1.00 76.19 294 SER A CA 1
ATOM 2229 C C . SER A 1 294 ? -22.301 -26.723 32.397 1.00 76.19 294 SER A C 1
ATOM 2231 O O . SER A 1 294 ? -22.831 -25.784 32.989 1.00 76.19 294 SER A O 1
ATOM 2233 N N . ARG A 1 295 ? -22.098 -27.905 32.997 1.00 79.38 295 ARG A N 1
ATOM 2234 C CA . ARG A 1 295 ? -22.502 -28.226 34.377 1.00 79.38 295 ARG A CA 1
ATOM 2235 C C . ARG A 1 295 ? -21.414 -27.939 35.410 1.00 79.38 295 ARG A C 1
ATOM 2237 O O . ARG A 1 295 ? -21.708 -27.842 36.600 1.00 79.38 295 ARG A O 1
ATOM 2244 N N . LYS A 1 296 ? -20.153 -27.826 34.988 1.00 69.81 296 LYS A N 1
ATOM 2245 C CA . LYS A 1 296 ? -18.992 -27.665 35.870 1.00 69.81 296 LYS A CA 1
ATOM 2246 C C . LYS A 1 296 ? -18.290 -26.353 35.537 1.00 69.81 296 LYS A C 1
ATOM 2248 O O . LYS A 1 296 ? -17.743 -26.185 34.460 1.00 69.81 296 LYS A O 1
ATOM 2253 N N . LYS A 1 297 ? -18.168 -25.440 36.506 1.00 75.56 297 LYS A N 1
ATOM 2254 C CA . LYS A 1 297 ? -17.402 -24.180 36.348 1.00 75.56 297 LYS A CA 1
ATOM 2255 C C . LYS A 1 297 ? -15.874 -24.378 36.218 1.00 75.56 297 LYS A C 1
ATOM 2257 O O . LYS A 1 297 ? -15.111 -23.457 36.493 1.00 75.56 297 LYS A O 1
ATOM 2262 N N . ARG A 1 298 ? -15.403 -25.581 35.875 1.00 78.31 298 ARG A N 1
ATOM 2263 C CA . ARG A 1 298 ? -13.983 -25.929 35.739 1.00 78.31 298 ARG A CA 1
ATOM 2264 C C . ARG A 1 298 ? -13.702 -26.389 34.306 1.00 78.31 298 ARG A C 1
ATOM 2266 O O . ARG A 1 298 ? -14.558 -27.055 33.724 1.00 78.31 298 ARG A O 1
ATOM 2273 N N . PRO A 1 299 ? -12.530 -26.049 33.749 1.00 82.06 299 PRO A N 1
ATOM 2274 C CA . PRO A 1 299 ? -12.157 -26.483 32.412 1.00 82.06 299 PRO A CA 1
ATOM 2275 C C . PRO A 1 299 ? -12.027 -28.007 32.351 1.00 82.06 299 PRO A C 1
ATOM 2277 O O . PRO A 1 299 ? -11.467 -28.612 33.264 1.00 82.06 299 PRO A O 1
ATOM 2280 N N . VAL A 1 300 ? -12.565 -28.607 31.289 1.00 84.50 300 VAL A N 1
ATOM 2281 C CA . VAL A 1 300 ? -12.469 -30.049 31.012 1.00 84.50 300 VAL A CA 1
ATOM 2282 C C . VAL A 1 300 ? -11.334 -30.385 30.057 1.00 84.50 300 VAL A C 1
ATOM 2284 O O . VAL A 1 300 ? -10.790 -31.474 30.151 1.00 84.50 300 VAL A O 1
ATOM 2287 N N . GLU A 1 301 ? -10.954 -29.451 29.185 1.00 83.50 301 GLU A N 1
ATOM 2288 C CA . GLU A 1 301 ? -9.852 -29.622 28.239 1.00 83.50 301 GLU A CA 1
ATOM 2289 C C . GLU A 1 301 ? -9.246 -28.258 27.887 1.00 83.50 301 GLU A C 1
ATOM 2291 O O . GLU A 1 301 ? -9.925 -27.225 27.968 1.00 83.50 301 GLU A O 1
ATOM 2296 N N . SER A 1 302 ? -7.971 -28.219 27.493 1.00 83.19 302 SER A N 1
ATOM 2297 C CA . SER A 1 302 ? -7.393 -26.994 26.938 1.00 83.19 302 SER A CA 1
ATOM 2298 C C . SER A 1 302 ? -6.282 -27.258 25.935 1.00 83.19 302 SER A C 1
ATOM 2300 O O . SER A 1 302 ? -5.433 -28.113 26.157 1.00 83.19 302 SER A O 1
ATOM 2302 N N . GLY A 1 303 ? -6.232 -26.446 24.884 1.00 75.56 303 GLY A N 1
ATOM 2303 C CA . GLY A 1 303 ? -5.211 -26.513 23.843 1.00 75.56 303 GLY A CA 1
ATOM 2304 C C . GLY A 1 303 ? -4.674 -25.133 23.484 1.00 75.56 303 GLY A C 1
ATOM 2305 O O . GLY A 1 303 ? -5.222 -24.101 23.878 1.00 75.56 303 GLY A O 1
ATOM 2306 N N . ARG A 1 304 ? -3.579 -25.108 22.731 1.00 75.12 304 ARG A N 1
ATOM 2307 C CA . ARG A 1 304 ? -3.054 -23.902 22.085 1.00 75.12 304 ARG A CA 1
ATOM 2308 C C . ARG A 1 304 ? -2.929 -24.180 20.601 1.00 75.12 304 ARG A C 1
ATOM 2310 O O . ARG A 1 304 ? -2.622 -25.306 20.220 1.00 75.12 304 ARG A O 1
ATOM 2317 N N . PHE A 1 305 ? -3.112 -23.153 19.785 1.00 68.69 305 PHE A N 1
ATOM 2318 C CA . PHE A 1 305 ? -2.729 -23.246 18.383 1.00 68.69 305 PHE A CA 1
ATOM 2319 C C . PHE A 1 305 ? -1.225 -23.509 18.279 1.00 68.69 305 PHE A C 1
ATOM 2321 O O . PHE A 1 305 ? -0.433 -22.872 18.981 1.00 68.69 305 PHE A O 1
ATOM 2328 N N . ALA A 1 306 ? -0.830 -24.460 17.436 1.00 56.78 306 ALA A N 1
ATOM 2329 C CA . ALA A 1 306 ? 0.574 -24.631 17.107 1.00 56.78 306 ALA A CA 1
ATOM 2330 C C . ALA A 1 306 ? 1.044 -23.355 16.397 1.00 56.78 306 ALA A C 1
ATOM 2332 O O . ALA A 1 306 ? 0.446 -22.944 15.405 1.00 56.78 306 ALA A O 1
ATOM 2333 N N . SER A 1 307 ? 2.073 -22.702 16.934 1.00 50.50 307 SER A N 1
ATOM 2334 C CA . SER A 1 307 ? 2.829 -21.721 16.161 1.00 50.50 307 SER A CA 1
ATOM 2335 C C . SER A 1 307 ? 3.481 -22.484 15.008 1.00 50.50 307 SER A C 1
ATOM 2337 O O . SER A 1 307 ? 4.280 -23.384 15.277 1.00 50.50 307 SER A O 1
ATOM 2339 N N . CYS A 1 308 ? 3.071 -22.196 13.773 1.00 39.94 308 CYS A N 1
ATOM 2340 C CA . CYS A 1 308 ? 3.776 -22.672 12.583 1.00 39.94 308 CYS A CA 1
ATOM 2341 C C . CYS A 1 308 ? 5.119 -21.949 12.461 1.00 39.94 308 CYS A C 1
ATOM 2343 O O . CYS A 1 308 ? 5.147 -20.731 12.757 1.00 39.94 308 CYS A O 1
#

Secondary structure (DSSP, 8-state):
------B-SS---EE-SEEE---BTTBSSEEEEEESGGG-EEEE-SSSSSS--EEEETTEEEEEEEEE-TTSPEEEEEEEEEEETTEEEEEE---EEEEETTEEEEEE-SS-SS-S--TTTSEEEESS-SB-EE--SEEEETTEEEEEEE-TTSS-EEEEE--S-EEEEEEEEE-SSEEEEEEEEETTSSSEEEESSSEEEEEESEEEEEEEEEEEETTEEEEEE-TTPPPEEEPTT-EEEEEEESSPEEEEEEEEETTEEEEEEEEEEE-TTS-EEES---TT---EEEEE-TT-SSEEEEEE----

Sequence (308 aa):
MSRWNLATPTEVWSKVGGGIPVPHEKGDRFLAHPDGPDGIFLMVDRDGDGDVDSKVKGVGGFVALRSKTKDGKDVHYGVRFRKAGSDWEYACSSTMTGKIAGLPITLIDIDGNGRWNDYGVDGLILGKGKNAGFLSKVISLRDELMNLEVSEDGTDVKLTPFEGETGEVEFSIESRGRLAVATVSDLTGKVSFAFEKNGKQVVPVGKYAITGGLLTKGKEQARLATGKMRSVTVASGKVAKIEIGGSVTADFRYELADGKLTVKPEIHYYGQSGEEYVEWLPDNKSPKITVFDSRKKRPVESGRFASC

pLDDT: mean 91.23, std 9.58, range [39.5, 98.69]

Radius of gyration: 22.62 Å; chains: 1; bounding box: 45×60×63 Å